Protein AF-A0AAN8SKT3-F1 (afdb_monomer_lite)

Structure (mmCIF, N/CA/C/O backbone):
data_AF-A0AAN8SKT3-F1
#
_entry.id   AF-A0AAN8SKT3-F1
#
loop_
_atom_site.group_PDB
_atom_site.id
_atom_site.type_symbol
_atom_site.label_atom_id
_atom_site.label_alt_id
_atom_site.label_comp_id
_atom_site.label_asym_id
_atom_site.label_entity_id
_atom_site.label_seq_id
_atom_site.pdbx_PDB_ins_code
_atom_site.Cartn_x
_atom_site.Cartn_y
_atom_site.Cartn_z
_atom_site.occupancy
_atom_site.B_iso_or_equiv
_atom_site.auth_seq_id
_atom_site.auth_comp_id
_atom_site.auth_asym_id
_atom_site.auth_atom_id
_atom_site.pdbx_PDB_model_num
ATOM 1 N N . MET A 1 1 ? 15.664 16.054 -5.398 1.00 60.16 1 MET A N 1
ATOM 2 C CA . MET A 1 1 ? 14.507 16.964 -5.233 1.00 60.16 1 MET A CA 1
ATOM 3 C C . MET A 1 1 ? 13.244 16.222 -4.794 1.00 60.16 1 MET A C 1
ATOM 5 O O . MET A 1 1 ? 12.889 16.377 -3.639 1.00 60.16 1 MET A O 1
ATOM 9 N N . HIS A 1 2 ? 12.609 15.382 -5.630 1.00 78.38 2 HIS A N 1
ATOM 10 C CA . HIS A 1 2 ? 11.326 14.711 -5.317 1.00 78.38 2 HIS A CA 1
ATOM 11 C C . HIS A 1 2 ? 11.227 14.118 -3.895 1.00 78.38 2 HIS A C 1
ATOM 13 O O . HIS A 1 2 ? 10.302 14.447 -3.164 1.00 78.38 2 HIS A O 1
ATOM 19 N N . THR A 1 3 ? 12.214 13.331 -3.452 1.00 71.88 3 THR A N 1
ATOM 20 C CA . THR A 1 3 ? 12.240 12.742 -2.097 1.00 71.88 3 THR A CA 1
ATOM 21 C C . THR A 1 3 ? 12.175 13.783 -0.975 1.00 71.88 3 THR A C 1
ATOM 23 O O . THR A 1 3 ? 11.520 13.543 0.029 1.00 71.88 3 THR A O 1
ATOM 26 N N . ALA A 1 4 ? 12.797 14.954 -1.154 1.00 63.75 4 ALA A N 1
ATOM 27 C CA . ALA A 1 4 ? 12.745 16.053 -0.189 1.00 63.75 4 ALA A CA 1
ATOM 28 C C . ALA A 1 4 ? 11.390 16.781 -0.208 1.00 63.75 4 ALA A C 1
ATOM 30 O O . ALA A 1 4 ? 10.960 17.273 0.827 1.00 63.75 4 ALA A O 1
ATOM 31 N N . LEU A 1 5 ? 10.684 16.800 -1.346 1.00 71.44 5 LEU A N 1
ATOM 32 C CA . LEU A 1 5 ? 9.304 17.296 -1.419 1.00 71.44 5 LEU A CA 1
ATOM 33 C C . LEU A 1 5 ? 8.314 16.320 -0.769 1.00 71.44 5 LEU A C 1
ATOM 35 O O . LEU A 1 5 ? 7.387 16.767 -0.113 1.00 71.44 5 LEU A O 1
ATOM 39 N N . VAL A 1 6 ? 8.523 15.004 -0.890 1.00 77.50 6 VAL A N 1
ATOM 40 C CA . VAL A 1 6 ? 7.691 13.992 -0.209 1.00 77.50 6 VAL A CA 1
ATOM 41 C C . VAL A 1 6 ? 7.968 13.966 1.296 1.00 77.50 6 VAL A C 1
ATOM 43 O O . VAL A 1 6 ? 7.028 13.986 2.083 1.00 77.50 6 VAL A O 1
ATOM 46 N N . ALA A 1 7 ? 9.238 13.983 1.712 1.00 71.25 7 ALA A N 1
ATOM 47 C CA . ALA A 1 7 ? 9.612 14.088 3.123 1.00 71.25 7 ALA A CA 1
ATOM 48 C C . ALA A 1 7 ? 9.192 15.438 3.728 1.00 71.25 7 ALA A C 1
ATOM 50 O O . ALA A 1 7 ? 8.774 15.486 4.879 1.00 71.25 7 ALA A O 1
ATOM 51 N N . GLY A 1 8 ? 9.255 16.519 2.943 1.00 66.38 8 GLY A N 1
ATOM 52 C CA . GLY A 1 8 ? 8.761 17.836 3.328 1.00 66.38 8 GLY A CA 1
ATOM 53 C C . GLY A 1 8 ? 7.245 17.907 3.404 1.00 66.38 8 GLY A C 1
ATOM 54 O O . GLY A 1 8 ? 6.733 18.458 4.362 1.00 66.38 8 GLY A O 1
ATOM 55 N N . TRP A 1 9 ? 6.512 17.271 2.487 1.00 75.19 9 TRP A N 1
ATOM 56 C CA . TRP A 1 9 ? 5.063 17.120 2.616 1.00 75.19 9 TRP A CA 1
ATOM 57 C C . TRP A 1 9 ? 4.701 16.296 3.854 1.00 75.19 9 TRP A C 1
ATOM 59 O O . TRP A 1 9 ? 3.846 16.720 4.616 1.00 75.19 9 TRP A O 1
ATOM 69 N N . ALA A 1 10 ? 5.374 15.170 4.111 1.00 75.62 10 ALA A N 1
ATOM 70 C CA . ALA A 1 10 ? 5.114 14.350 5.294 1.00 75.62 10 ALA A CA 1
ATOM 71 C C . ALA A 1 10 ? 5.436 15.106 6.596 1.00 75.62 10 ALA A C 1
ATOM 73 O O . ALA A 1 10 ? 4.637 15.093 7.528 1.00 75.62 10 ALA A O 1
ATOM 74 N N . GLY A 1 11 ? 6.567 15.819 6.635 1.00 70.00 11 GLY A N 1
ATOM 75 C CA . GLY A 1 11 ? 6.954 16.681 7.749 1.00 70.00 11 GLY A CA 1
ATOM 76 C C . GLY A 1 11 ? 5.981 17.840 7.952 1.00 70.00 11 GLY A C 1
ATOM 77 O O . GLY A 1 11 ? 5.527 18.049 9.067 1.00 70.00 11 GLY A O 1
ATOM 78 N N . SER A 1 12 ? 5.600 18.554 6.891 1.00 68.06 12 SER A N 1
ATOM 79 C CA . SER A 1 12 ? 4.627 19.651 6.943 1.00 68.06 12 SER A CA 1
ATOM 80 C C . SER A 1 12 ? 3.198 19.185 7.210 1.00 68.06 12 SER A C 1
ATOM 82 O O . SER A 1 12 ? 2.448 19.951 7.793 1.00 68.06 12 SER A O 1
ATOM 84 N N . MET A 1 13 ? 2.807 17.967 6.826 1.00 70.75 13 MET A N 1
ATOM 85 C CA . MET A 1 13 ? 1.486 17.404 7.124 1.00 70.75 13 MET A CA 1
ATOM 86 C C . MET A 1 13 ? 1.414 16.949 8.582 1.00 70.75 13 MET A C 1
ATOM 88 O O . MET A 1 13 ? 0.483 17.332 9.278 1.00 70.75 13 MET A O 1
ATOM 92 N N . ALA A 1 14 ? 2.430 16.236 9.082 1.00 65.50 14 ALA A N 1
ATOM 93 C CA . ALA A 1 14 ? 2.534 15.912 10.504 1.00 65.50 14 ALA A CA 1
ATOM 94 C C . ALA A 1 14 ? 2.632 17.188 11.358 1.00 65.50 14 ALA A C 1
ATOM 96 O O . ALA A 1 14 ? 1.951 17.313 12.370 1.00 65.50 14 ALA A O 1
ATOM 97 N N . LEU A 1 15 ? 3.418 18.179 10.918 1.00 59.44 15 LEU A N 1
ATOM 98 C CA . LEU A 1 15 ? 3.449 19.495 11.550 1.00 59.44 15 LEU A CA 1
ATOM 99 C C . LEU A 1 15 ? 2.131 20.250 11.394 1.00 59.44 15 LEU A C 1
ATOM 101 O O . LEU A 1 15 ? 1.838 21.013 12.288 1.00 59.44 15 LEU A O 1
ATOM 105 N N . TYR A 1 16 ? 1.324 20.061 10.347 1.00 59.75 16 TYR A N 1
ATOM 106 C CA . TYR A 1 16 ? 0.008 20.704 10.202 1.00 59.75 16 TYR A CA 1
ATOM 107 C C . TYR A 1 16 ? -1.050 20.059 11.107 1.00 59.75 16 TYR A C 1
ATOM 109 O O . TYR A 1 16 ? -1.790 20.769 11.781 1.00 59.75 16 TYR A O 1
ATOM 117 N N . GLU A 1 17 ? -1.065 18.728 11.197 1.00 59.84 17 GLU A N 1
ATOM 118 C CA . GLU A 1 17 ? -1.872 17.974 12.166 1.00 59.84 17 GLU A CA 1
ATOM 119 C C . GLU A 1 17 ? -1.512 18.355 13.615 1.00 59.84 17 GLU A C 1
ATOM 121 O O . GLU A 1 17 ? -2.390 18.398 14.474 1.00 59.84 17 GLU A O 1
ATOM 126 N N . LEU A 1 18 ? -0.248 18.719 13.869 1.00 52.81 18 LEU A N 1
ATOM 127 C CA . LEU A 1 18 ? 0.210 19.309 15.132 1.00 52.81 18 LEU A CA 1
ATOM 128 C C . LEU A 1 18 ? -0.021 20.835 15.231 1.00 52.81 18 LEU A C 1
ATOM 130 O O . LEU A 1 18 ? -0.228 21.321 16.335 1.00 52.81 18 LEU A O 1
ATOM 134 N N . ALA A 1 19 ? -0.014 21.595 14.129 1.00 44.44 19 ALA A N 1
ATOM 135 C CA . ALA A 1 19 ? -0.057 23.070 14.099 1.00 44.44 19 ALA A CA 1
ATOM 136 C C . ALA A 1 19 ? -1.472 23.669 14.088 1.00 44.44 19 ALA A C 1
ATOM 138 O O . ALA A 1 19 ? -1.636 24.888 14.111 1.00 44.44 19 ALA A O 1
ATOM 139 N N . VAL A 1 20 ? -2.507 22.826 14.136 1.00 50.38 20 VAL A N 1
ATOM 140 C CA . VAL A 1 20 ? -3.817 23.233 14.682 1.00 50.38 20 VAL A CA 1
ATOM 141 C C . VAL A 1 20 ? -3.720 23.471 16.213 1.00 50.38 20 VAL A C 1
ATOM 143 O O . VAL A 1 20 ? -4.657 23.975 16.829 1.00 50.38 20 VAL A O 1
ATOM 146 N N . PHE A 1 21 ? -2.551 23.210 16.818 1.00 48.38 21 PHE A N 1
ATOM 147 C CA . PHE A 1 21 ? -2.060 23.779 18.077 1.00 48.38 21 PHE A CA 1
ATOM 148 C C . PHE A 1 21 ? -0.848 24.715 17.803 1.00 48.38 21 PHE A C 1
ATOM 150 O O . PHE A 1 21 ? 0.084 24.346 17.101 1.00 48.38 21 PHE A O 1
ATOM 157 N N . ASP A 1 22 ? -0.886 25.939 18.336 1.00 40.81 22 ASP A N 1
ATOM 158 C CA . ASP A 1 22 ? -0.145 27.149 17.894 1.00 40.81 22 ASP A CA 1
ATOM 159 C C . ASP A 1 22 ? 1.417 27.089 17.867 1.00 40.81 22 ASP A C 1
ATOM 161 O O . ASP A 1 22 ? 2.037 26.907 18.920 1.00 40.81 22 ASP A O 1
ATOM 165 N N . PRO A 1 23 ? 2.072 27.305 16.695 1.00 51.88 23 PRO A N 1
ATOM 166 C CA . PRO A 1 23 ? 3.534 27.460 16.562 1.00 51.88 23 PRO A CA 1
ATOM 167 C C . PRO A 1 23 ? 4.000 28.669 15.694 1.00 51.88 23 PRO A C 1
ATOM 169 O O . PRO A 1 23 ? 3.524 28.877 14.578 1.00 51.88 23 PRO A O 1
ATOM 172 N N . SER A 1 24 ? 5.008 29.439 16.141 1.00 44.31 24 SER A N 1
ATOM 173 C CA . SER A 1 24 ? 5.173 30.846 15.705 1.00 44.31 24 SER A CA 1
ATOM 174 C C . SER A 1 24 ? 6.322 31.264 14.751 1.00 44.31 24 SER A C 1
ATOM 176 O O . SER A 1 24 ? 6.332 32.436 14.375 1.00 44.31 24 SER A O 1
ATOM 178 N N . ASP A 1 25 ? 7.258 30.404 14.302 1.00 51.53 25 ASP A N 1
ATOM 179 C CA . ASP A 1 25 ? 8.234 30.774 13.235 1.00 51.53 25 ASP A CA 1
ATOM 180 C C . ASP A 1 25 ? 8.845 29.567 12.466 1.00 51.53 25 ASP A C 1
ATOM 182 O O . ASP A 1 25 ? 9.505 28.725 13.080 1.00 51.53 25 ASP A O 1
ATOM 186 N N . PRO A 1 26 ? 8.683 29.483 11.124 1.00 55.00 26 PRO A N 1
ATOM 187 C CA . PRO A 1 26 ? 9.360 28.514 10.253 1.00 55.00 26 PRO A CA 1
ATOM 188 C C . PRO A 1 26 ? 10.361 29.123 9.233 1.00 55.00 26 PRO A C 1
ATOM 190 O O . PRO A 1 26 ? 10.757 28.437 8.289 1.00 55.00 26 PRO A O 1
ATOM 193 N N . VAL A 1 27 ? 10.742 30.404 9.332 1.00 54.53 27 VAL A N 1
ATOM 194 C CA . VAL A 1 27 ? 11.362 31.163 8.218 1.00 54.53 27 VAL A CA 1
ATOM 195 C C . VAL A 1 27 ? 12.809 30.758 7.873 1.00 54.53 27 VAL A C 1
ATOM 197 O O . VAL A 1 27 ? 13.219 30.911 6.719 1.00 54.53 27 VAL A O 1
ATOM 200 N N . LEU A 1 28 ? 13.606 30.269 8.832 1.00 46.47 28 LEU A N 1
ATOM 201 C CA . LEU A 1 28 ? 15.078 30.321 8.726 1.00 46.47 28 LEU A CA 1
ATOM 202 C C . LEU A 1 28 ? 15.828 29.042 8.286 1.00 46.47 28 LEU A C 1
ATOM 204 O O . LEU A 1 28 ? 17.005 29.170 7.945 1.00 46.47 28 LEU A O 1
ATOM 208 N N . ASP A 1 29 ? 15.207 27.856 8.206 1.00 45.78 29 ASP A N 1
ATOM 209 C CA . ASP A 1 29 ? 15.860 26.661 7.614 1.00 45.78 29 ASP A CA 1
ATOM 210 C C . ASP A 1 29 ? 14.907 25.746 6.805 1.00 45.78 29 ASP A C 1
ATOM 212 O O . ASP A 1 29 ? 14.402 24.739 7.307 1.00 45.78 29 ASP A O 1
ATOM 216 N N . PRO A 1 30 ? 14.621 26.085 5.532 1.00 54.25 30 PRO A N 1
ATOM 217 C CA . PRO A 1 30 ? 13.730 25.300 4.685 1.00 54.25 30 PRO A CA 1
ATOM 218 C C . PRO A 1 30 ? 14.445 24.196 3.876 1.00 54.25 30 PRO A C 1
ATOM 220 O O . PRO A 1 30 ? 15.488 24.378 3.242 1.00 54.25 30 PRO A O 1
ATOM 223 N N . MET A 1 31 ? 13.776 23.045 3.801 1.00 42.09 31 MET A N 1
ATOM 224 C CA . MET A 1 31 ? 14.301 21.723 3.409 1.00 42.09 31 MET A CA 1
ATOM 225 C C . MET A 1 31 ? 14.872 21.602 1.978 1.00 42.09 31 MET A C 1
ATOM 227 O O . MET A 1 31 ? 15.519 20.608 1.643 1.00 42.09 31 MET A O 1
ATOM 231 N N . TRP A 1 32 ? 14.643 22.582 1.099 1.00 48.88 32 TRP A N 1
ATOM 232 C CA . TRP A 1 32 ? 14.987 22.498 -0.328 1.00 48.88 32 TRP A CA 1
ATOM 233 C C . TRP A 1 32 ? 16.483 22.672 -0.642 1.00 48.88 32 TRP A C 1
ATOM 235 O O . TRP A 1 32 ? 16.925 22.247 -1.714 1.00 48.88 32 TRP A O 1
ATOM 245 N N . ARG A 1 33 ? 17.293 23.232 0.272 1.00 41.28 33 ARG A N 1
ATOM 246 C CA . ARG A 1 33 ? 18.738 23.458 0.035 1.00 41.28 33 ARG A CA 1
ATOM 247 C C . ARG A 1 33 ? 19.541 22.176 -0.211 1.00 41.28 33 ARG A C 1
ATOM 249 O O . ARG A 1 33 ? 20.502 22.201 -0.977 1.00 41.28 33 ARG A O 1
ATOM 256 N N . GLN A 1 34 ? 19.148 21.052 0.389 1.00 46.03 34 GLN A N 1
ATOM 257 C CA . GLN A 1 34 ? 19.947 19.816 0.385 1.00 46.03 34 GLN A CA 1
ATOM 258 C C . GLN A 1 34 ? 19.989 19.097 -0.981 1.00 46.03 34 GLN A C 1
ATOM 260 O O . GLN A 1 34 ? 20.826 18.226 -1.199 1.00 46.03 34 GLN A O 1
ATOM 265 N N . ALA A 1 35 ? 19.117 19.458 -1.929 1.00 47.47 35 ALA A N 1
ATOM 266 C CA . ALA A 1 35 ? 18.995 18.772 -3.219 1.00 47.47 35 ALA A CA 1
ATOM 267 C C . ALA A 1 35 ? 19.841 19.370 -4.365 1.00 47.47 35 ALA A C 1
ATOM 269 O O . ALA A 1 35 ? 19.832 18.811 -5.462 1.00 47.47 35 ALA A O 1
ATOM 270 N N . ILE A 1 36 ? 20.529 20.497 -4.146 1.00 55.16 36 ILE A N 1
ATOM 271 C CA . ILE A 1 36 ? 21.181 21.280 -5.217 1.00 55.16 36 ILE A CA 1
ATOM 272 C C . ILE A 1 36 ? 22.532 20.679 -5.650 1.00 55.16 36 ILE A C 1
ATOM 274 O O . ILE A 1 36 ? 22.901 20.789 -6.817 1.00 55.16 36 ILE A O 1
ATOM 278 N N . TRP A 1 37 ? 23.253 19.995 -4.754 1.00 62.09 37 TRP A N 1
ATOM 279 C CA . TRP A 1 37 ? 24.617 19.504 -5.015 1.00 62.09 37 TRP A CA 1
ATOM 280 C C . TRP A 1 37 ? 24.713 18.596 -6.256 1.00 62.09 37 TRP A C 1
ATOM 282 O O . TRP A 1 37 ? 25.488 18.883 -7.163 1.00 62.09 37 TRP A O 1
ATOM 292 N N . HIS A 1 38 ? 23.852 17.577 -6.359 1.00 64.88 38 HIS A N 1
ATOM 293 C CA . HIS A 1 38 ? 23.799 16.668 -7.518 1.00 64.88 38 HIS A CA 1
ATOM 294 C C . HIS A 1 38 ? 23.329 17.325 -8.829 1.00 64.88 38 HIS A C 1
ATOM 296 O O . HIS A 1 38 ? 23.483 16.728 -9.890 1.00 64.88 38 HIS A O 1
ATOM 302 N N . TRP A 1 39 ? 22.725 18.518 -8.779 1.00 66.44 39 TRP A N 1
ATOM 303 C CA . TRP A 1 39 ? 22.361 19.276 -9.982 1.00 66.44 39 TRP A CA 1
ATOM 304 C C . TRP A 1 39 ? 23.542 20.105 -10.500 1.00 66.44 39 TRP A C 1
ATOM 306 O O . TRP A 1 39 ? 23.734 20.226 -11.706 1.00 66.44 39 TRP A O 1
ATOM 316 N N . VAL A 1 40 ? 24.349 20.660 -9.590 1.00 61.28 40 VAL A N 1
ATOM 317 C CA . VAL A 1 40 ? 25.576 21.397 -9.934 1.00 61.28 40 VAL A CA 1
ATOM 318 C C . VAL A 1 40 ? 26.660 20.437 -10.431 1.00 61.28 40 VAL A C 1
ATOM 320 O O . VAL A 1 40 ? 27.259 20.676 -11.475 1.00 61.28 40 VAL A O 1
ATOM 323 N N . TYR A 1 41 ? 26.872 19.328 -9.720 1.00 70.38 41 TYR A N 1
ATOM 324 C CA . TYR A 1 41 ? 27.877 18.311 -10.037 1.00 70.38 41 TYR A CA 1
ATOM 325 C C . TYR A 1 41 ? 27.224 17.097 -10.712 1.00 70.38 41 TYR A C 1
ATOM 327 O O . TYR A 1 41 ? 27.154 16.009 -10.139 1.00 70.38 41 TYR A O 1
ATOM 335 N N . TRP A 1 42 ? 26.684 17.315 -11.915 1.00 76.75 42 TRP A N 1
ATOM 336 C CA . TRP A 1 42 ? 26.015 16.276 -12.709 1.00 76.75 42 TRP A CA 1
ATOM 337 C C . TRP A 1 42 ? 26.985 15.467 -13.586 1.00 76.75 42 TRP A C 1
ATOM 339 O O . TRP A 1 42 ? 26.754 14.279 -13.805 1.00 76.75 42 TRP A O 1
ATOM 349 N N . ASP A 1 43 ? 28.061 16.094 -14.069 1.00 84.94 43 ASP A N 1
ATOM 350 C CA . ASP A 1 43 ? 29.085 15.466 -14.910 1.00 84.94 43 ASP A CA 1
ATOM 351 C C . ASP A 1 43 ? 30.174 14.848 -14.018 1.00 84.94 43 ASP A C 1
ATOM 353 O O . ASP A 1 43 ? 31.139 15.501 -13.621 1.00 84.94 43 ASP A O 1
ATOM 357 N N . LEU A 1 44 ? 29.942 13.600 -13.605 1.00 73.06 44 LEU A N 1
ATOM 358 C CA . LEU A 1 44 ? 30.837 12.818 -12.752 1.00 73.06 44 LEU A CA 1
ATOM 359 C C . LEU A 1 44 ? 31.261 11.548 -13.493 1.00 73.06 44 LEU A C 1
ATOM 361 O O . LEU A 1 44 ? 30.411 10.837 -14.030 1.00 73.06 44 LEU A O 1
ATOM 365 N N . GLU A 1 45 ? 32.553 11.213 -13.439 1.00 82.00 45 GLU A N 1
ATOM 366 C CA . GLU A 1 45 ? 33.148 10.066 -14.150 1.00 82.00 45 GLU A CA 1
ATOM 367 C C . GLU A 1 45 ? 32.400 8.744 -13.905 1.00 82.00 45 GLU A C 1
ATOM 369 O O . GLU A 1 45 ? 32.229 7.952 -14.825 1.00 82.00 45 GLU A O 1
ATOM 374 N N . ILE A 1 46 ? 31.858 8.544 -12.696 1.00 80.69 46 ILE A N 1
ATOM 375 C CA . ILE A 1 46 ? 31.061 7.366 -12.304 1.00 80.69 46 ILE A CA 1
ATOM 376 C C . ILE A 1 46 ? 29.804 7.128 -13.165 1.00 80.69 46 ILE A C 1
ATOM 378 O O . ILE A 1 46 ? 29.277 6.015 -13.187 1.00 80.69 46 ILE A O 1
ATOM 382 N N . PHE A 1 47 ? 29.305 8.147 -13.870 1.00 84.00 47 PHE A N 1
ATOM 383 C CA . PHE A 1 47 ? 28.176 8.013 -14.792 1.00 84.00 47 PHE A CA 1
ATOM 384 C C . PHE A 1 47 ? 28.606 7.693 -16.229 1.00 84.00 47 PHE A C 1
ATOM 386 O O . PHE A 1 47 ? 27.756 7.311 -17.033 1.00 84.00 47 PHE A O 1
ATOM 393 N N . CYS A 1 48 ? 29.889 7.816 -16.571 1.00 86.31 48 CYS A N 1
ATOM 394 C CA . CYS A 1 48 ? 30.400 7.665 -17.931 1.00 86.31 48 CYS A CA 1
ATOM 395 C C . CYS A 1 48 ? 31.033 6.284 -18.160 1.00 86.31 48 CYS A C 1
ATOM 397 O O . CYS A 1 48 ? 31.868 5.817 -17.394 1.00 86.31 48 CYS A O 1
ATOM 399 N N . ASP A 1 49 ? 30.663 5.623 -19.258 1.00 86.88 49 ASP A N 1
ATOM 400 C CA . ASP A 1 49 ? 31.344 4.406 -19.707 1.00 86.88 49 ASP A CA 1
ATOM 401 C C . ASP A 1 49 ? 32.672 4.774 -20.378 1.00 86.88 49 ASP A C 1
ATOM 403 O O . ASP A 1 49 ? 32.673 5.271 -21.507 1.00 86.88 49 ASP A O 1
ATOM 407 N N . GLU A 1 50 ? 33.794 4.494 -19.706 1.00 84.81 50 GLU A N 1
ATOM 408 C CA . GLU A 1 50 ? 35.175 4.726 -20.173 1.00 84.81 50 GLU A CA 1
ATOM 409 C C . GLU A 1 50 ? 35.405 4.299 -21.634 1.00 84.81 50 GLU A C 1
ATOM 411 O O . GLU A 1 50 ? 36.145 4.939 -22.377 1.00 84.81 50 GLU A O 1
ATOM 416 N N . ARG A 1 51 ? 34.735 3.227 -22.075 1.00 93.88 51 ARG A N 1
ATOM 417 C CA . ARG A 1 51 ? 34.891 2.640 -23.417 1.00 93.88 51 ARG A CA 1
ATOM 418 C C . ARG A 1 51 ? 34.182 3.431 -24.518 1.00 93.88 51 ARG A C 1
ATOM 420 O O . ARG A 1 51 ? 34.391 3.145 -25.695 1.00 93.88 51 ARG A O 1
ATOM 427 N N . THR A 1 52 ? 33.286 4.354 -24.162 1.00 92.50 52 THR A N 1
ATOM 428 C CA . THR A 1 52 ? 32.457 5.109 -25.119 1.00 92.50 52 THR A CA 1
ATOM 429 C C . THR A 1 52 ? 32.379 6.613 -24.849 1.00 92.50 52 THR A C 1
ATOM 431 O O . THR A 1 52 ? 31.897 7.339 -25.721 1.00 92.50 52 THR A O 1
ATOM 434 N N . GLY A 1 53 ? 32.834 7.084 -23.681 1.00 90.50 53 GLY A N 1
ATOM 435 C CA . GLY A 1 53 ? 32.768 8.489 -23.269 1.00 90.50 53 GLY A CA 1
ATOM 436 C C . GLY A 1 53 ? 31.338 9.011 -23.091 1.00 90.50 53 GLY A C 1
ATOM 437 O O . GLY A 1 53 ? 31.091 10.196 -23.299 1.00 90.50 53 GLY A O 1
ATOM 438 N N . LYS A 1 54 ? 30.371 8.127 -22.801 1.00 91.12 54 LYS A N 1
ATOM 439 C CA . LYS A 1 54 ? 28.937 8.459 -22.754 1.00 91.12 54 LYS A CA 1
ATOM 440 C C . LYS A 1 54 ? 28.295 8.056 -21.426 1.00 91.12 54 LYS A C 1
ATOM 442 O O . LYS A 1 54 ? 28.675 7.019 -20.877 1.00 91.12 54 LYS A O 1
ATOM 447 N N . PRO A 1 55 ? 27.269 8.797 -20.962 1.00 86.94 55 PRO A N 1
ATOM 448 C CA . PRO A 1 55 ? 26.468 8.401 -19.813 1.00 86.94 55 PRO A CA 1
ATOM 449 C C . PRO A 1 55 ? 25.883 6.992 -19.971 1.00 86.94 55 PRO A C 1
ATOM 451 O O . PRO A 1 55 ? 25.259 6.678 -20.989 1.00 86.94 55 PRO A O 1
ATOM 454 N N . SER A 1 56 ? 26.062 6.144 -18.960 1.00 89.31 56 SER A N 1
ATOM 455 C CA . SER A 1 56 ? 25.548 4.775 -18.930 1.00 89.31 56 SER A CA 1
ATOM 456 C C . SER A 1 56 ? 25.139 4.365 -17.515 1.00 89.31 56 SER A C 1
ATOM 458 O O . SER A 1 56 ? 25.695 4.841 -16.530 1.00 89.31 56 SER A O 1
ATOM 460 N N . LEU A 1 57 ? 24.165 3.459 -17.404 1.00 87.19 57 LEU A N 1
ATOM 461 C CA . LEU A 1 57 ? 23.736 2.886 -16.129 1.00 87.19 57 LEU A CA 1
ATOM 462 C C . LEU A 1 57 ? 23.562 1.375 -16.286 1.00 87.19 57 LEU A C 1
ATOM 464 O O . LEU A 1 57 ? 22.805 0.911 -17.140 1.00 87.19 57 LEU A O 1
ATOM 468 N N . ASP A 1 58 ? 24.226 0.591 -15.435 1.00 92.75 58 ASP A N 1
ATOM 469 C CA . ASP A 1 58 ? 24.075 -0.867 -15.396 1.00 92.75 58 ASP A CA 1
ATOM 470 C C . ASP A 1 58 ? 22.800 -1.257 -14.625 1.00 92.75 58 ASP A C 1
ATOM 472 O O . ASP A 1 58 ? 22.854 -1.829 -13.534 1.00 92.75 58 ASP A O 1
ATOM 476 N N . LEU A 1 59 ? 21.640 -0.900 -15.190 1.00 93.25 59 LEU A N 1
ATOM 477 C CA . LEU A 1 59 ? 20.314 -1.024 -14.566 1.00 93.25 59 LEU A CA 1
ATOM 478 C C . LEU A 1 59 ? 20.050 -2.395 -13.901 1.00 93.25 59 LEU A C 1
ATOM 480 O O . LEU A 1 59 ? 19.540 -2.394 -12.780 1.00 93.25 59 LEU A O 1
ATOM 484 N N . PRO A 1 60 ? 20.434 -3.556 -14.481 1.00 94.81 60 PRO A N 1
ATOM 485 C CA . PRO A 1 60 ? 20.263 -4.853 -13.818 1.00 94.81 60 PRO A CA 1
ATOM 486 C C . PRO A 1 60 ? 21.064 -5.004 -12.516 1.00 94.81 60 PRO A C 1
ATOM 488 O O . PRO A 1 60 ? 20.573 -5.606 -11.564 1.00 94.81 60 PRO A O 1
ATOM 491 N N . LYS A 1 61 ? 22.278 -4.438 -12.449 1.00 88.75 61 LYS A N 1
ATOM 492 C CA . LYS A 1 61 ? 23.111 -4.458 -11.236 1.00 88.75 61 LYS A CA 1
ATOM 493 C C . LYS A 1 61 ? 22.593 -3.456 -10.204 1.00 88.75 61 LYS A C 1
ATOM 495 O O . LYS A 1 61 ? 22.513 -3.793 -9.030 1.00 88.75 61 LYS A O 1
ATOM 500 N N . ILE A 1 62 ? 22.181 -2.263 -10.643 1.00 92.75 62 ILE A N 1
ATOM 501 C CA . ILE A 1 62 ? 21.551 -1.243 -9.782 1.00 92.75 62 ILE A CA 1
ATOM 502 C C . ILE A 1 62 ? 20.281 -1.808 -9.124 1.00 92.75 62 ILE A C 1
ATOM 504 O O . ILE A 1 62 ? 20.077 -1.628 -7.925 1.00 92.75 62 ILE A O 1
ATOM 508 N N . PHE A 1 63 ? 19.471 -2.565 -9.873 1.00 96.12 63 PHE A N 1
ATOM 509 C CA . PHE A 1 63 ? 18.336 -3.309 -9.324 1.00 96.12 63 PHE A CA 1
ATOM 510 C C . PHE A 1 63 ? 18.765 -4.319 -8.247 1.00 96.12 63 PHE A C 1
ATOM 512 O O . PHE A 1 63 ? 18.162 -4.338 -7.179 1.00 96.12 63 PHE A O 1
ATOM 519 N N . GLY A 1 64 ? 19.833 -5.095 -8.474 1.00 92.00 64 GLY A N 1
ATOM 520 C CA . GLY A 1 64 ? 20.392 -6.008 -7.467 1.00 92.00 64 GLY A CA 1
ATOM 521 C C . GLY A 1 64 ? 20.838 -5.308 -6.175 1.00 92.00 64 GLY A C 1
ATOM 522 O O . GLY A 1 64 ? 20.513 -5.785 -5.088 1.00 92.00 64 GLY A O 1
ATOM 523 N N . ILE A 1 65 ? 21.502 -4.146 -6.279 1.00 93.25 65 ILE A N 1
ATOM 524 C CA . ILE A 1 65 ? 21.895 -3.319 -5.120 1.00 93.25 65 ILE A CA 1
ATOM 525 C C . ILE A 1 65 ? 20.652 -2.881 -4.334 1.00 93.25 65 ILE A C 1
ATOM 527 O O . ILE A 1 65 ? 20.571 -3.106 -3.127 1.00 93.25 65 ILE A O 1
ATOM 531 N N . HIS A 1 66 ? 19.672 -2.272 -5.007 1.00 94.88 66 HIS A N 1
ATOM 532 C CA . HIS A 1 66 ? 18.472 -1.767 -4.339 1.00 94.88 66 HIS A CA 1
ATOM 533 C C . HIS A 1 66 ? 17.623 -2.895 -3.739 1.00 94.88 66 HIS A C 1
ATOM 535 O O . HIS A 1 66 ? 17.191 -2.773 -2.598 1.00 94.88 66 HIS A O 1
ATOM 541 N N . LEU A 1 67 ? 17.444 -4.015 -4.449 1.00 97.50 67 LEU A N 1
ATOM 542 C CA . LEU A 1 67 ? 16.693 -5.173 -3.958 1.00 97.50 67 LEU A CA 1
ATOM 543 C C . LEU A 1 67 ? 17.344 -5.801 -2.717 1.00 97.50 67 LEU A C 1
ATOM 545 O O . LEU A 1 67 ? 16.639 -6.123 -1.763 1.00 97.50 67 LEU A O 1
ATOM 549 N N . PHE A 1 68 ? 18.677 -5.913 -2.692 1.00 96.31 68 PHE A N 1
ATOM 550 C CA . PHE A 1 68 ? 19.413 -6.368 -1.511 1.00 96.31 68 PHE A CA 1
ATOM 551 C C . PHE A 1 68 ? 19.170 -5.444 -0.307 1.00 96.31 68 PHE A C 1
ATOM 553 O O . PHE A 1 68 ? 18.796 -5.918 0.766 1.00 96.31 68 PHE A O 1
ATOM 560 N N . LEU A 1 69 ? 19.311 -4.125 -0.490 1.00 96.44 69 LEU A N 1
ATOM 561 C CA . LEU A 1 69 ? 19.091 -3.136 0.573 1.00 96.44 69 LEU A CA 1
ATOM 562 C C . LEU A 1 69 ? 17.634 -3.125 1.067 1.00 96.44 69 LEU A C 1
ATOM 564 O O . LEU A 1 69 ? 17.400 -3.095 2.275 1.00 96.44 69 LEU A O 1
ATOM 568 N N . SER A 1 70 ? 16.655 -3.221 0.163 1.00 97.56 70 SER A N 1
ATOM 569 C CA . SER A 1 70 ? 15.239 -3.377 0.518 1.00 97.56 70 SER A CA 1
ATOM 570 C C . SER A 1 70 ? 14.970 -4.682 1.271 1.00 97.56 70 SER A C 1
ATOM 572 O O . SER A 1 70 ? 14.185 -4.676 2.215 1.00 97.56 70 SER A O 1
ATOM 574 N N . GLY A 1 71 ? 15.641 -5.781 0.911 1.00 98.06 71 GLY A N 1
ATOM 575 C CA . GLY A 1 71 ? 15.571 -7.052 1.634 1.00 98.06 71 GLY A CA 1
ATOM 576 C C . GLY A 1 71 ? 16.087 -6.938 3.071 1.00 98.06 71 GLY A C 1
ATOM 577 O O . GLY A 1 71 ? 15.390 -7.338 4.002 1.00 98.06 71 GLY A O 1
ATOM 578 N N . VAL A 1 72 ? 17.259 -6.320 3.267 1.00 98.12 72 VAL A N 1
ATOM 579 C CA . VAL A 1 72 ? 17.833 -6.056 4.602 1.00 98.12 72 VAL A CA 1
ATOM 580 C C . VAL A 1 72 ? 16.909 -5.167 5.441 1.00 98.12 72 VAL A C 1
ATOM 582 O O . VAL A 1 72 ? 16.642 -5.489 6.598 1.00 98.12 72 VAL A O 1
ATOM 585 N N . ALA A 1 73 ? 16.376 -4.085 4.865 1.00 98.19 73 ALA A N 1
ATOM 586 C CA . ALA A 1 73 ? 15.461 -3.181 5.564 1.00 98.19 73 ALA A CA 1
ATOM 587 C C . ALA A 1 73 ? 14.131 -3.863 5.943 1.00 98.19 73 ALA A C 1
ATOM 589 O O . ALA A 1 73 ? 13.669 -3.724 7.075 1.00 98.19 73 ALA A O 1
ATOM 590 N N . CYS A 1 74 ? 13.546 -4.641 5.027 1.00 98.56 74 CYS A N 1
ATOM 591 C CA . CYS A 1 74 ? 12.312 -5.398 5.252 1.00 98.56 74 CYS A CA 1
ATOM 592 C C . CYS A 1 74 ? 12.495 -6.466 6.343 1.00 98.56 74 CYS A C 1
ATOM 594 O O . CYS A 1 74 ? 11.714 -6.514 7.296 1.00 98.56 74 CYS A O 1
ATOM 596 N N . PHE A 1 75 ? 13.583 -7.244 6.267 1.00 98.69 75 PHE A N 1
ATOM 597 C CA . PHE A 1 75 ? 13.941 -8.225 7.293 1.00 98.69 75 PHE A CA 1
ATOM 598 C C . PHE A 1 75 ? 14.124 -7.553 8.656 1.00 98.69 75 PHE A C 1
ATOM 600 O O . PHE A 1 75 ? 13.553 -8.014 9.638 1.00 98.69 75 PHE A O 1
ATOM 607 N N . GLY A 1 76 ? 14.879 -6.451 8.724 1.00 98.38 76 GLY A N 1
ATOM 608 C CA . GLY A 1 76 ? 15.134 -5.733 9.973 1.00 98.38 76 GLY A CA 1
ATOM 609 C C . GLY A 1 76 ? 13.864 -5.160 10.607 1.00 98.38 76 GLY A C 1
ATOM 610 O O . GLY A 1 76 ? 13.663 -5.295 11.814 1.00 98.38 76 GLY A O 1
ATOM 611 N N . PHE A 1 77 ? 12.967 -4.583 9.804 1.00 98.62 77 PHE A N 1
ATOM 612 C CA . PHE A 1 77 ? 11.669 -4.109 10.285 1.00 98.62 77 PHE A CA 1
ATOM 613 C C . PHE A 1 77 ? 10.832 -5.256 10.874 1.00 98.62 77 PHE A C 1
ATOM 615 O O . PHE A 1 77 ? 10.365 -5.154 12.009 1.00 98.62 77 PHE A O 1
ATOM 622 N N . GLY A 1 78 ? 10.712 -6.380 10.160 1.00 98.19 78 GLY A N 1
ATOM 623 C CA . GLY A 1 78 ? 10.005 -7.563 10.656 1.00 98.19 78 GLY A CA 1
ATOM 624 C C . GLY A 1 78 ? 10.632 -8.153 11.920 1.00 98.19 78 GLY A C 1
ATOM 625 O O . GLY A 1 78 ? 9.954 -8.305 12.931 1.00 98.19 78 GLY A O 1
ATOM 626 N N . ALA A 1 79 ? 11.931 -8.459 11.874 1.00 98.38 79 ALA A N 1
ATOM 627 C CA . ALA A 1 79 ? 12.653 -9.201 12.906 1.00 98.38 79 ALA A CA 1
ATOM 628 C C . ALA A 1 79 ? 12.904 -8.415 14.201 1.00 98.38 79 ALA A C 1
ATOM 630 O O . ALA A 1 79 ? 13.035 -9.042 15.255 1.00 98.38 79 ALA A O 1
ATOM 631 N N . PHE A 1 80 ? 12.969 -7.078 14.143 1.00 98.38 80 PHE A N 1
ATOM 632 C CA . PHE A 1 80 ? 13.314 -6.232 15.293 1.00 98.38 80 PHE A CA 1
ATOM 633 C C . PHE A 1 80 ? 12.212 -5.254 15.705 1.00 98.38 80 PHE A C 1
ATOM 635 O O . PHE A 1 80 ? 11.923 -5.140 16.898 1.00 98.38 80 PHE A O 1
ATOM 642 N N . HIS A 1 81 ? 11.602 -4.545 14.748 1.00 98.50 81 HIS A N 1
ATOM 643 C CA . HIS A 1 81 ? 10.627 -3.496 15.055 1.00 98.50 81 HIS A CA 1
ATOM 644 C C . HIS A 1 81 ? 9.250 -4.084 15.380 1.00 98.50 81 HIS A C 1
ATOM 646 O O . HIS A 1 81 ? 8.702 -3.791 16.439 1.00 98.50 81 HIS A O 1
ATOM 652 N N . VAL A 1 82 ? 8.714 -4.947 14.506 1.00 98.44 82 VAL A N 1
ATOM 653 C CA . VAL A 1 82 ? 7.366 -5.536 14.654 1.00 98.44 82 VAL A CA 1
ATOM 654 C C . VAL A 1 82 ? 7.310 -6.577 15.780 1.00 98.44 82 VAL A C 1
ATOM 656 O O . VAL A 1 82 ? 6.351 -6.607 16.552 1.00 98.44 82 VAL A O 1
ATOM 659 N N . THR A 1 83 ? 8.358 -7.389 15.933 1.00 98.44 83 THR A N 1
ATOM 660 C CA . THR A 1 83 ? 8.494 -8.357 17.041 1.00 98.44 83 THR A CA 1
ATOM 661 C C . THR A 1 83 ? 8.663 -7.712 18.412 1.00 98.44 83 THR A C 1
ATOM 663 O O . THR A 1 83 ? 8.555 -8.412 19.412 1.00 98.44 83 THR A O 1
ATOM 666 N N . GLY A 1 84 ? 8.987 -6.417 18.484 1.00 98.00 84 GLY A N 1
ATOM 667 C CA . GLY A 1 84 ? 9.397 -5.756 19.724 1.00 98.00 84 GLY A CA 1
ATOM 668 C C . GLY A 1 84 ? 10.759 -6.211 20.272 1.00 98.00 84 GLY A C 1
ATOM 669 O O . GLY A 1 84 ? 11.132 -5.804 21.368 1.00 98.00 84 GLY A O 1
ATOM 670 N N . LEU A 1 85 ? 11.520 -7.036 19.536 1.00 97.38 85 LEU A N 1
ATOM 671 C CA . LEU A 1 85 ? 12.840 -7.525 19.964 1.00 97.38 85 LEU A CA 1
ATOM 672 C C . LEU A 1 85 ? 13.866 -6.385 20.079 1.00 97.38 85 LEU A C 1
ATOM 674 O O . LEU A 1 85 ? 14.727 -6.408 20.956 1.00 97.38 85 LEU A O 1
ATOM 678 N N . TYR A 1 86 ? 13.771 -5.389 19.196 1.00 96.75 86 TYR A N 1
ATOM 679 C CA . TYR A 1 86 ? 14.524 -4.137 19.281 1.00 96.75 86 TYR A CA 1
ATOM 680 C C . TYR A 1 86 ? 13.711 -3.002 18.633 1.00 96.75 86 TYR A C 1
ATOM 682 O O . TYR A 1 86 ? 14.082 -2.419 17.614 1.00 96.75 86 TYR A O 1
ATOM 690 N N . GLY A 1 87 ? 12.536 -2.743 19.209 1.00 97.19 87 GLY A N 1
ATOM 691 C CA . GLY A 1 87 ? 11.573 -1.741 18.756 1.00 97.19 87 GLY A CA 1
ATOM 692 C C . GLY A 1 87 ? 10.287 -1.770 19.593 1.00 97.19 87 GLY A C 1
ATOM 693 O O . GLY A 1 87 ? 10.199 -2.545 20.543 1.00 97.19 87 GLY A O 1
ATOM 694 N N . PRO A 1 88 ? 9.286 -0.933 19.273 1.00 97.19 88 PRO A N 1
ATOM 695 C CA . PRO A 1 88 ? 8.069 -0.807 20.077 1.00 97.19 88 PRO A CA 1
ATOM 696 C C . PRO A 1 88 ? 7.020 -1.905 19.814 1.00 97.19 88 PRO A C 1
ATOM 698 O O . PRO A 1 88 ? 6.093 -2.057 20.608 1.00 97.19 88 PRO A O 1
ATOM 701 N N . GLY A 1 89 ? 7.132 -2.658 18.715 1.00 98.25 89 GLY A N 1
ATOM 702 C CA . GLY A 1 89 ? 6.036 -3.465 18.178 1.00 98.25 89 GLY A CA 1
ATOM 703 C C . GLY A 1 89 ? 5.113 -2.650 17.263 1.00 98.25 89 GLY A C 1
ATOM 704 O O . GLY A 1 89 ? 5.529 -1.646 16.688 1.00 98.25 89 GLY A O 1
ATOM 705 N N . ILE A 1 90 ? 3.857 -3.078 17.113 1.00 98.38 90 ILE A N 1
ATOM 706 C CA . ILE A 1 90 ? 2.842 -2.415 16.267 1.00 98.38 90 ILE A CA 1
ATOM 707 C C . ILE A 1 90 ? 1.500 -2.281 16.998 1.00 98.38 90 ILE A C 1
ATOM 709 O O . ILE A 1 90 ? 1.294 -2.900 18.041 1.00 98.38 90 ILE A O 1
ATOM 713 N N . TRP A 1 91 ? 0.574 -1.472 16.467 1.00 97.44 91 TRP A N 1
ATOM 714 C CA . TRP A 1 91 ? -0.785 -1.389 17.014 1.00 97.44 91 TRP A CA 1
ATOM 715 C C . TRP A 1 91 ? -1.532 -2.715 16.842 1.00 97.44 91 TRP A C 1
ATOM 717 O O . TRP A 1 91 ? -1.612 -3.252 15.738 1.00 97.44 91 TRP A O 1
ATOM 727 N N . VAL A 1 92 ? -2.127 -3.205 17.926 1.00 97.44 92 VAL A N 1
ATOM 728 C CA . VAL A 1 92 ? -3.034 -4.358 17.958 1.00 97.44 92 VAL A CA 1
ATOM 729 C C . VAL A 1 92 ? -4.211 -4.015 18.872 1.00 97.44 92 VAL A C 1
ATOM 731 O O . VAL A 1 92 ? -4.062 -3.236 19.813 1.00 97.44 92 VAL A O 1
ATOM 734 N N . SER A 1 93 ? -5.384 -4.585 18.600 1.00 94.75 93 SER A N 1
ATOM 735 C CA . SER A 1 93 ? -6.602 -4.379 19.390 1.00 94.75 93 SER A CA 1
ATOM 736 C C . SER A 1 93 ? -7.436 -5.656 19.487 1.00 94.75 93 SER A C 1
ATOM 738 O O . SER A 1 93 ? -7.137 -6.653 18.828 1.00 94.75 93 SER A O 1
ATOM 740 N N . ASP A 1 94 ? -8.482 -5.616 20.307 1.00 96.69 94 ASP A N 1
ATOM 741 C CA . ASP A 1 94 ? -9.533 -6.633 20.332 1.00 96.69 94 ASP A CA 1
ATOM 742 C C . ASP A 1 94 ? -10.472 -6.517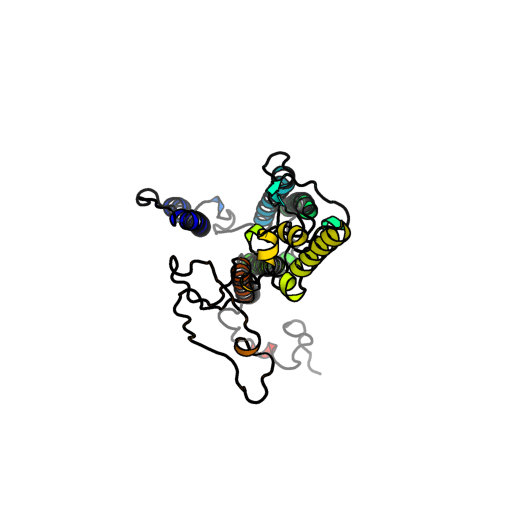 19.105 1.00 96.69 94 ASP A C 1
ATOM 744 O O . ASP A 1 94 ? -10.473 -5.480 18.432 1.00 96.69 94 ASP A O 1
ATOM 748 N N . PRO A 1 95 ? -11.299 -7.541 18.800 1.00 97.38 95 PRO A N 1
ATOM 749 C CA . PRO A 1 95 ? -12.171 -7.540 17.618 1.00 97.38 95 PRO A CA 1
ATOM 750 C C . PRO A 1 95 ? -13.149 -6.356 17.521 1.00 97.38 95 PRO A C 1
ATOM 752 O O . PRO A 1 95 ? -13.590 -6.017 16.425 1.00 97.38 95 PRO A O 1
ATOM 755 N N . TYR A 1 96 ? -13.463 -5.696 18.639 1.00 96.44 96 TYR A N 1
ATOM 756 C CA . TYR A 1 96 ? -14.385 -4.561 18.697 1.00 96.44 96 TYR A CA 1
ATOM 757 C C . TYR A 1 96 ? -13.676 -3.209 18.871 1.00 96.44 96 TYR A C 1
ATOM 759 O O . TYR A 1 96 ? -14.346 -2.191 19.050 1.00 96.44 96 TYR A O 1
ATOM 767 N N . GLY A 1 97 ? -12.340 -3.175 18.792 1.00 92.12 97 GLY A N 1
ATOM 768 C CA . GLY A 1 97 ? -11.552 -1.943 18.824 1.00 92.12 97 GLY A CA 1
ATOM 769 C C . GLY A 1 97 ? -11.680 -1.167 20.132 1.00 92.12 97 GLY A C 1
ATOM 770 O O . GLY A 1 97 ? -11.727 0.060 20.108 1.00 92.12 97 GLY A O 1
ATOM 771 N N . LEU A 1 98 ? -11.816 -1.841 21.276 1.00 87.50 98 LEU A N 1
ATOM 772 C CA . LEU A 1 98 ? -12.055 -1.177 22.558 1.00 87.50 98 LEU A CA 1
ATOM 773 C C . LEU A 1 98 ? -10.753 -0.884 23.312 1.00 87.50 98 LEU A C 1
ATOM 775 O O . LEU A 1 98 ? -10.661 0.160 23.959 1.00 87.50 98 LEU A O 1
ATOM 779 N N . THR A 1 99 ? -9.762 -1.769 23.198 1.00 94.12 99 THR A N 1
ATOM 780 C CA . THR A 1 99 ? -8.564 -1.852 24.053 1.00 94.12 99 THR A CA 1
ATOM 781 C C . THR A 1 99 ? -7.239 -1.766 23.282 1.00 94.12 99 THR A C 1
ATOM 783 O O . THR A 1 99 ? -6.227 -2.330 23.707 1.00 94.12 99 THR A O 1
ATOM 786 N N . GLY A 1 100 ? -7.229 -1.061 22.148 1.00 92.12 100 GLY A N 1
ATOM 787 C CA . GLY A 1 100 ? -6.069 -0.982 21.267 1.00 92.12 100 GLY A CA 1
ATOM 788 C C . GLY A 1 100 ? -4.852 -0.308 21.888 1.00 92.12 100 GLY A C 1
ATOM 789 O O . GLY A 1 100 ? -4.958 0.646 22.661 1.00 92.12 100 GLY A O 1
ATOM 790 N N . LYS A 1 101 ? -3.675 -0.828 21.539 1.00 93.62 101 LYS A N 1
ATOM 791 C CA . LYS A 1 101 ? -2.373 -0.336 21.998 1.00 93.62 101 LYS A CA 1
ATOM 792 C C . LYS A 1 101 ? -1.255 -0.803 21.072 1.00 93.62 101 LYS A C 1
ATOM 794 O O . LYS A 1 101 ? -1.396 -1.788 20.351 1.00 93.62 101 LYS A O 1
ATOM 799 N N . VAL A 1 102 ? -0.106 -0.139 21.151 1.00 97.50 102 VAL A N 1
ATOM 800 C CA . VAL A 1 102 ? 1.140 -0.657 20.572 1.00 97.50 102 VAL A CA 1
ATOM 801 C C . VAL A 1 102 ? 1.663 -1.801 21.447 1.00 97.50 102 VAL A C 1
ATOM 803 O O . VAL A 1 102 ? 1.721 -1.661 22.670 1.00 97.50 102 VAL A O 1
ATOM 806 N N . GLN A 1 103 ? 2.019 -2.936 20.840 1.00 97.56 103 GLN A N 1
ATOM 807 C CA . GLN A 1 103 ? 2.627 -4.073 21.535 1.00 97.56 103 GLN A CA 1
ATOM 808 C C . GLN A 1 103 ? 3.524 -4.926 20.612 1.00 97.56 103 GLN A C 1
ATOM 810 O O . GLN A 1 103 ? 3.303 -4.951 19.397 1.00 97.56 103 GLN A O 1
ATOM 815 N N . PRO A 1 104 ? 4.501 -5.668 21.172 1.00 98.56 104 PRO A N 1
ATOM 816 C CA . PRO A 1 104 ? 5.244 -6.719 20.472 1.00 98.56 104 PRO A CA 1
ATOM 817 C C . PRO A 1 104 ? 4.329 -7.757 19.801 1.00 98.56 104 PRO A C 1
ATOM 819 O O . PRO A 1 104 ? 3.322 -8.164 20.386 1.00 98.56 104 PRO A O 1
ATOM 822 N N . VAL A 1 105 ? 4.690 -8.221 18.600 1.00 98.50 105 VAL A N 1
ATOM 823 C CA . VAL A 1 105 ? 3.921 -9.228 17.847 1.00 98.50 105 VAL A CA 1
ATOM 824 C C . VAL A 1 105 ? 4.784 -10.435 17.479 1.00 98.50 105 VAL A C 1
ATOM 826 O O . VAL A 1 105 ? 5.703 -10.343 16.667 1.00 98.50 105 VAL A O 1
ATOM 829 N N . ASN A 1 106 ? 4.446 -11.600 18.038 1.00 98.44 106 ASN A N 1
ATOM 830 C CA . ASN A 1 106 ? 5.076 -12.869 17.669 1.00 98.44 106 ASN A CA 1
ATOM 831 C C . ASN A 1 106 ? 4.686 -13.276 16.232 1.00 98.44 106 ASN A C 1
ATOM 833 O O . ASN A 1 106 ? 3.505 -13.187 15.885 1.00 98.44 106 ASN A O 1
ATOM 837 N N . PRO A 1 107 ? 5.632 -13.755 15.401 1.00 98.56 107 PRO 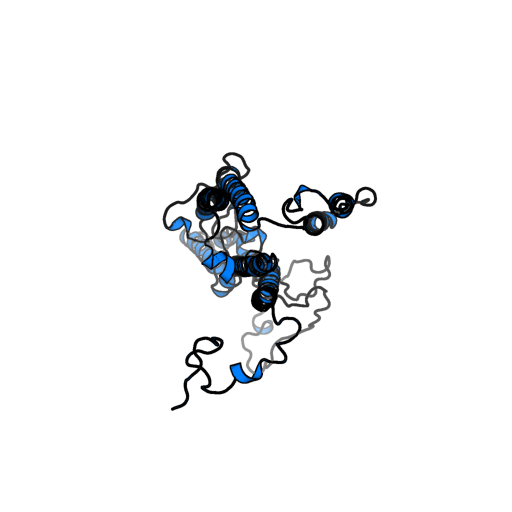A N 1
ATOM 838 C CA . PRO A 1 107 ? 5.343 -14.172 14.033 1.00 98.56 107 PRO A CA 1
ATOM 839 C C . PRO A 1 107 ? 4.520 -15.465 13.976 1.00 98.56 107 PRO A C 1
ATOM 841 O O . PRO A 1 107 ? 4.807 -16.429 14.688 1.00 98.56 107 PRO A O 1
ATOM 844 N N . ALA A 1 108 ? 3.527 -15.484 13.087 1.00 98.50 108 ALA A N 1
ATOM 845 C CA . ALA A 1 108 ? 2.682 -16.639 12.794 1.00 98.50 108 ALA A CA 1
ATOM 846 C C . ALA A 1 108 ? 3.156 -17.318 11.500 1.00 98.50 108 ALA A C 1
ATOM 848 O O . ALA A 1 108 ? 3.293 -16.655 10.471 1.00 98.50 108 ALA A O 1
ATOM 849 N N . TRP A 1 109 ? 3.440 -18.620 11.557 1.00 98.38 109 TRP A N 1
ATOM 850 C CA . TRP A 1 109 ? 4.103 -19.366 10.474 1.00 98.38 109 TRP A CA 1
ATOM 851 C C . TRP A 1 109 ? 3.224 -20.441 9.823 1.00 98.38 109 TRP A C 1
ATOM 853 O O . TRP A 1 109 ? 3.646 -21.046 8.838 1.00 98.38 109 TRP A O 1
ATOM 863 N N . GLY A 1 110 ? 2.036 -20.709 10.368 1.00 98.19 110 GLY A N 1
ATOM 864 C CA . GLY A 1 110 ? 1.052 -21.598 9.765 1.00 98.19 110 GLY A CA 1
ATOM 865 C C . GLY A 1 110 ? 0.126 -20.862 8.794 1.00 98.19 110 GLY A C 1
ATOM 866 O O . GLY A 1 110 ? 0.424 -19.774 8.296 1.00 98.19 110 GLY A O 1
ATOM 867 N N . VAL A 1 111 ? -1.027 -21.472 8.512 1.00 98.31 111 VAL A N 1
ATOM 868 C CA . VAL A 1 111 ? -2.034 -20.925 7.584 1.00 98.31 111 VAL A CA 1
ATOM 869 C C . VAL A 1 111 ? -2.640 -19.622 8.125 1.00 98.31 111 VAL A C 1
ATOM 871 O O . VAL A 1 111 ? -2.971 -18.726 7.354 1.00 98.31 111 VAL A O 1
ATOM 874 N N . GLU A 1 112 ? -2.707 -19.474 9.448 1.00 97.75 112 GLU A N 1
ATOM 875 C CA . GLU A 1 112 ? -3.141 -18.258 10.139 1.00 97.75 112 GLU A CA 1
ATOM 876 C C . GLU A 1 112 ? -2.232 -17.044 9.874 1.00 97.75 112 GLU A C 1
ATOM 878 O O . GLU A 1 112 ? -2.687 -15.911 9.986 1.00 97.75 112 GLU A O 1
ATOM 883 N N . GLY A 1 113 ? -0.983 -17.252 9.438 1.00 98.12 113 GLY A N 1
ATOM 884 C CA . GLY A 1 113 ? -0.101 -16.176 8.970 1.00 98.12 113 GLY A CA 1
ATOM 885 C C . GLY A 1 113 ? -0.562 -15.497 7.670 1.00 98.12 113 GLY A C 1
ATOM 886 O O . GLY A 1 113 ? -0.024 -14.452 7.311 1.00 98.12 113 GLY A O 1
ATOM 887 N N . PHE A 1 114 ? -1.558 -16.061 6.976 1.00 98.25 114 PHE A N 1
ATOM 888 C CA . PHE A 1 114 ? -2.169 -15.493 5.768 1.00 98.25 114 PHE A CA 1
ATOM 889 C C . PHE A 1 114 ? -3.559 -14.878 6.016 1.00 98.25 114 PHE A C 1
ATOM 891 O O . PHE A 1 114 ? -4.155 -14.336 5.084 1.00 98.25 114 PHE A O 1
ATOM 898 N N . ASP A 1 115 ? -4.078 -14.932 7.247 1.00 98.56 115 ASP A N 1
ATOM 899 C CA . ASP A 1 115 ? -5.304 -14.224 7.622 1.00 98.56 115 ASP A CA 1
ATOM 900 C C . ASP A 1 115 ? -5.005 -12.712 7.739 1.00 98.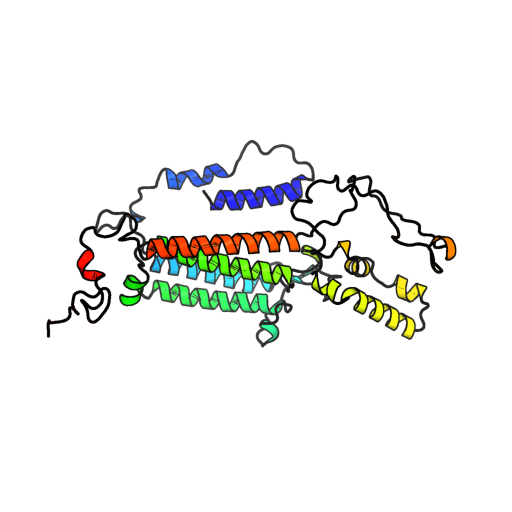56 115 ASP A C 1
ATOM 902 O O . ASP A 1 115 ? -4.155 -12.316 8.546 1.00 98.56 115 ASP A O 1
ATOM 906 N N . PRO A 1 116 ? -5.683 -11.832 6.972 1.00 98.31 116 PRO A N 1
ATOM 907 C CA . PRO A 1 116 ? -5.427 -10.391 7.000 1.00 98.31 116 PRO A CA 1
ATOM 908 C C . PRO A 1 116 ? -5.743 -9.720 8.347 1.00 98.31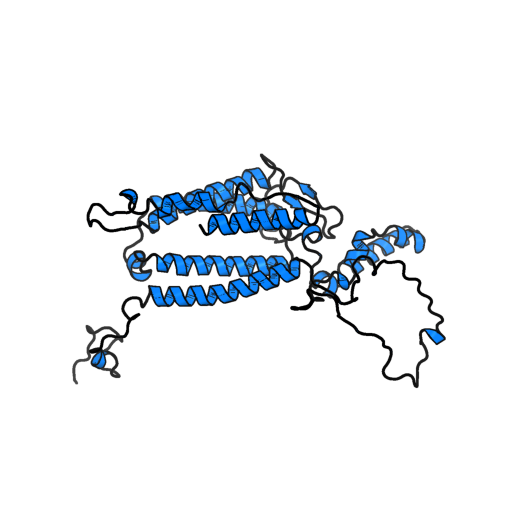 116 PRO A C 1
ATOM 910 O O . PRO A 1 116 ? -5.378 -8.555 8.527 1.00 98.31 116 PRO A O 1
ATOM 913 N N . PHE A 1 117 ? -6.398 -10.410 9.286 1.00 98.25 117 PHE A N 1
ATOM 914 C CA . PHE A 1 117 ? -6.708 -9.930 10.634 1.00 98.25 117 PHE A CA 1
ATOM 915 C C . PHE A 1 117 ? -5.786 -10.495 11.729 1.00 98.25 117 PHE A C 1
ATOM 917 O O . PHE A 1 117 ? -5.861 -10.021 12.861 1.00 98.25 117 PHE A O 1
ATOM 924 N N . VAL A 1 118 ? -4.877 -11.431 11.421 1.00 98.31 118 VAL A N 1
ATOM 925 C CA . VAL A 1 118 ? -3.901 -11.979 12.385 1.00 98.31 118 VAL A CA 1
ATOM 926 C C . VAL A 1 118 ? -2.584 -11.186 12.316 1.00 98.31 118 VAL A C 1
ATOM 928 O O . VAL A 1 118 ? -1.826 -11.335 11.355 1.00 98.31 118 VAL A O 1
ATOM 931 N N . PRO A 1 119 ? -2.220 -10.375 13.337 1.00 98.31 119 PRO A N 1
ATOM 932 C CA . PRO A 1 119 ? -1.033 -9.516 13.261 1.00 98.31 119 PRO A CA 1
ATOM 933 C C . PRO A 1 119 ? 0.283 -10.290 13.114 1.00 98.31 119 PRO A C 1
ATOM 935 O O . PRO A 1 119 ? 1.235 -9.778 12.528 1.00 98.31 119 PRO A O 1
ATOM 938 N N . GLY A 1 120 ? 0.340 -11.537 13.598 1.00 98.44 120 GLY A N 1
ATOM 939 C CA . GLY A 1 120 ? 1.516 -12.402 13.470 1.00 98.44 120 GLY A CA 1
ATOM 940 C C . GLY A 1 120 ? 1.927 -12.675 12.020 1.00 98.44 120 GLY A C 1
ATOM 941 O O . GLY A 1 120 ? 3.118 -12.858 11.763 1.00 98.44 120 GLY A O 1
ATOM 942 N N . GLY A 1 121 ? 0.981 -12.621 11.072 1.00 98.62 121 GLY A N 1
ATOM 943 C CA . GLY A 1 121 ? 1.260 -12.697 9.636 1.00 98.62 121 GLY A CA 1
ATOM 944 C C . GLY A 1 121 ? 2.093 -11.521 9.117 1.00 98.62 121 GLY A C 1
ATOM 945 O O . GLY A 1 121 ? 2.903 -11.680 8.209 1.00 98.62 121 GLY A O 1
ATOM 946 N N . ILE A 1 122 ? 1.977 -10.338 9.736 1.00 98.62 122 ILE A N 1
ATOM 947 C CA . ILE A 1 122 ? 2.759 -9.149 9.362 1.00 98.62 122 ILE A CA 1
ATOM 948 C C . ILE A 1 122 ? 4.241 -9.371 9.687 1.00 98.62 122 ILE A C 1
ATOM 950 O O . ILE A 1 122 ? 5.107 -9.054 8.869 1.00 98.62 122 ILE A O 1
ATOM 954 N N . ALA A 1 123 ? 4.547 -9.926 10.863 1.00 98.44 123 ALA A N 1
ATOM 955 C CA . ALA A 1 123 ? 5.922 -10.179 11.288 1.00 98.44 123 ALA A CA 1
ATOM 956 C C . ALA A 1 123 ? 6.587 -11.276 10.439 1.00 98.44 123 ALA A C 1
ATOM 958 O O . ALA A 1 123 ? 7.687 -11.068 9.921 1.00 98.44 123 ALA A O 1
ATOM 959 N N . SER A 1 124 ? 5.914 -12.415 10.233 1.00 98.75 124 SER A N 1
ATOM 960 C CA . SER A 1 124 ? 6.439 -13.507 9.402 1.00 98.75 124 SER A CA 1
ATOM 961 C C . SER A 1 124 ? 6.578 -13.113 7.930 1.00 98.75 124 SER A C 1
ATOM 963 O O . SER A 1 124 ? 7.597 -13.443 7.320 1.00 98.75 124 SER A O 1
ATOM 965 N N . HIS A 1 125 ? 5.636 -12.334 7.380 1.00 98.75 125 HIS A N 1
ATOM 966 C CA . HIS A 1 125 ? 5.738 -11.760 6.035 1.00 98.75 125 HIS A CA 1
ATOM 967 C C . HIS A 1 125 ? 7.025 -10.948 5.856 1.00 98.75 125 HIS A C 1
ATOM 969 O O . HIS A 1 125 ? 7.797 -11.233 4.943 1.00 98.75 125 HIS A O 1
ATOM 975 N N . HIS A 1 126 ? 7.288 -9.967 6.726 1.00 98.88 126 HIS A N 1
ATOM 976 C CA . HIS A 1 126 ? 8.464 -9.099 6.597 1.00 98.88 126 HIS A CA 1
ATOM 977 C C . HIS A 1 126 ? 9.782 -9.863 6.779 1.00 98.88 126 HIS A C 1
ATOM 979 O O . HIS A 1 126 ? 10.741 -9.619 6.048 1.00 98.88 126 HIS A O 1
ATOM 985 N N . ILE A 1 127 ? 9.825 -10.834 7.697 1.00 98.75 127 ILE A N 1
ATOM 986 C CA . ILE A 1 127 ? 11.001 -11.694 7.876 1.00 98.75 127 ILE A CA 1
ATOM 987 C C . ILE A 1 127 ? 11.246 -12.532 6.608 1.00 98.75 127 ILE A C 1
ATOM 989 O O . ILE A 1 127 ? 12.330 -12.462 6.030 1.00 98.75 127 ILE A O 1
ATOM 993 N N . ALA A 1 128 ? 10.242 -13.270 6.124 1.00 98.75 128 ALA A N 1
ATOM 994 C CA . ALA A 1 128 ? 10.387 -14.155 4.966 1.00 98.75 128 ALA A CA 1
ATOM 995 C C . ALA A 1 128 ? 10.653 -13.390 3.655 1.00 98.75 128 ALA A C 1
ATOM 997 O O . ALA A 1 128 ? 11.561 -13.748 2.900 1.00 98.75 128 ALA A O 1
ATOM 998 N N . ALA A 1 129 ? 9.903 -12.315 3.394 1.00 98.62 129 ALA A N 1
ATOM 999 C CA . ALA A 1 129 ? 10.083 -11.470 2.214 1.00 98.62 129 ALA A CA 1
ATOM 1000 C C . ALA A 1 129 ? 11.424 -10.722 2.250 1.00 98.62 129 ALA A C 1
ATOM 1002 O O . ALA A 1 129 ? 12.081 -10.600 1.217 1.00 98.62 129 ALA A O 1
ATOM 1003 N N . GLY A 1 130 ? 11.871 -10.282 3.431 1.00 98.50 130 GLY A N 1
ATOM 1004 C CA . GLY A 1 130 ? 13.188 -9.684 3.625 1.00 98.50 130 GLY A CA 1
ATOM 1005 C C . GLY A 1 130 ? 14.326 -10.658 3.317 1.00 98.50 130 GLY A C 1
ATOM 1006 O O . GLY A 1 130 ? 15.195 -10.347 2.501 1.00 98.50 130 GLY A O 1
ATOM 1007 N N . THR A 1 131 ? 14.287 -11.874 3.876 1.00 98.75 131 THR A N 1
ATOM 1008 C CA . THR A 1 131 ? 15.265 -12.933 3.562 1.00 98.75 131 THR A CA 1
ATOM 1009 C C . THR A 1 131 ? 15.273 -13.282 2.071 1.00 98.75 131 THR A C 1
ATOM 1011 O O . THR A 1 131 ? 16.346 -13.374 1.472 1.00 98.75 131 THR A O 1
ATOM 1014 N N . LEU A 1 132 ? 14.104 -13.419 1.435 1.00 98.69 132 LEU A N 1
ATOM 1015 C CA . LEU A 1 132 ? 14.019 -13.681 -0.004 1.00 98.69 132 LEU A CA 1
ATOM 1016 C C . LEU A 1 132 ? 14.566 -12.509 -0.838 1.00 98.69 132 LEU A C 1
ATOM 1018 O O . LEU A 1 132 ? 15.279 -12.741 -1.812 1.00 98.69 132 LEU A O 1
ATOM 1022 N N . GLY A 1 133 ? 14.297 -11.263 -0.437 1.00 98.44 133 GLY A N 1
ATOM 1023 C CA . GLY A 1 133 ? 14.829 -10.055 -1.075 1.00 98.44 133 GLY A CA 1
ATOM 1024 C C . GLY A 1 133 ? 16.356 -9.960 -1.002 1.00 98.44 133 GLY A C 1
ATOM 1025 O O . GLY A 1 133 ? 16.992 -9.616 -1.995 1.00 98.44 133 GLY A O 1
ATOM 1026 N N . ILE A 1 134 ? 16.961 -10.355 0.124 1.00 98.50 134 ILE A N 1
ATOM 1027 C CA . ILE A 1 134 ? 18.423 -10.460 0.273 1.00 98.50 134 ILE A CA 1
ATOM 1028 C C . ILE A 1 134 ? 18.992 -11.471 -0.734 1.00 98.50 134 ILE A C 1
ATOM 1030 O O . ILE A 1 134 ? 19.909 -11.144 -1.488 1.00 98.50 134 ILE A O 1
ATOM 1034 N N . LEU A 1 135 ? 18.429 -12.684 -0.786 1.00 98.75 135 LEU A N 1
ATOM 1035 C CA . LEU A 1 135 ? 18.897 -13.753 -1.677 1.00 98.75 135 LEU A CA 1
ATOM 1036 C C . LEU A 1 135 ? 18.705 -13.401 -3.162 1.00 98.75 135 LEU A C 1
ATOM 1038 O O . LEU A 1 135 ? 19.605 -13.621 -3.973 1.00 98.75 135 LEU A O 1
ATOM 1042 N N . ALA A 1 136 ? 17.566 -12.805 -3.519 1.00 98.31 136 ALA A N 1
ATOM 1043 C CA . ALA A 1 136 ? 17.287 -12.341 -4.875 1.00 98.31 136 ALA A CA 1
ATOM 1044 C C . ALA A 1 136 ? 18.179 -11.151 -5.274 1.00 98.31 136 ALA A C 1
ATOM 1046 O O . ALA A 1 136 ? 18.680 -11.109 -6.397 1.00 98.31 136 ALA A O 1
ATOM 1047 N N . GLY A 1 137 ? 18.444 -10.216 -4.355 1.00 96.62 137 GLY A N 1
ATOM 1048 C CA . GLY A 1 137 ? 19.391 -9.119 -4.557 1.00 96.62 137 GLY A CA 1
ATOM 1049 C C . GLY A 1 137 ? 20.801 -9.631 -4.856 1.00 96.62 137 GLY A C 1
ATOM 1050 O O . GLY A 1 137 ? 21.394 -9.237 -5.859 1.00 96.62 137 GLY A O 1
ATOM 1051 N N . LEU A 1 138 ? 21.297 -10.591 -4.064 1.00 97.88 138 LEU A N 1
ATOM 1052 C CA . LEU A 1 138 ? 22.575 -11.269 -4.320 1.00 97.88 138 LEU A CA 1
ATOM 1053 C C . LEU A 1 138 ? 22.594 -11.973 -5.686 1.00 97.88 138 LEU A C 1
ATOM 1055 O O . LEU A 1 138 ? 23.536 -11.779 -6.452 1.00 97.88 138 LEU A O 1
ATOM 1059 N N . PHE A 1 139 ? 21.540 -12.712 -6.049 1.00 98.56 139 PHE A N 1
ATOM 1060 C CA . PHE A 1 139 ? 21.419 -13.324 -7.379 1.00 98.56 139 PHE A CA 1
ATOM 1061 C C . PHE A 1 139 ? 21.517 -12.284 -8.511 1.00 98.56 139 PHE A C 1
ATOM 1063 O O . PHE A 1 139 ? 22.275 -12.481 -9.461 1.00 98.56 139 PHE A O 1
ATOM 1070 N N . HIS A 1 140 ? 20.820 -11.149 -8.396 1.00 97.81 140 HIS A N 1
ATOM 1071 C CA . HIS A 1 140 ? 20.861 -10.066 -9.387 1.00 97.81 140 HIS A CA 1
ATOM 1072 C C . HIS A 1 140 ? 22.192 -9.291 -9.426 1.00 97.81 140 HIS A C 1
ATOM 1074 O O . HIS A 1 140 ? 22.493 -8.645 -10.431 1.00 97.81 140 HIS A O 1
ATOM 1080 N N . LEU A 1 141 ? 23.014 -9.378 -8.376 1.00 95.44 141 LEU A N 1
ATOM 1081 C CA . LEU A 1 141 ? 24.396 -8.891 -8.375 1.00 95.44 141 LEU A CA 1
ATOM 1082 C C . LEU A 1 141 ? 25.357 -9.890 -9.042 1.00 95.44 141 LEU A C 1
ATOM 1084 O O . LEU A 1 141 ? 26.252 -9.475 -9.779 1.00 95.44 141 LEU A O 1
ATOM 1088 N N . SER A 1 142 ? 25.166 -11.194 -8.816 1.00 97.62 142 SER A N 1
ATOM 1089 C CA . SER A 1 142 ? 26.026 -12.260 -9.350 1.00 97.62 142 SER A CA 1
ATOM 1090 C C . SER A 1 142 ? 25.733 -12.650 -10.806 1.00 97.62 142 SER A C 1
ATOM 1092 O O . SER A 1 142 ? 26.637 -13.123 -11.494 1.00 97.62 142 SER A O 1
ATOM 1094 N N . VAL A 1 143 ? 24.498 -12.485 -11.293 1.00 98.06 143 VAL A N 1
ATOM 1095 C CA . VAL A 1 143 ? 24.046 -13.041 -12.582 1.00 98.06 143 VAL A CA 1
ATOM 1096 C C . VAL A 1 143 ? 23.641 -11.943 -13.569 1.00 98.06 143 VAL A C 1
ATOM 1098 O O . VAL A 1 143 ? 22.788 -11.101 -13.296 1.00 98.06 143 VAL A O 1
ATOM 1101 N N . ARG A 1 144 ? 24.228 -11.966 -14.774 1.00 98.19 144 ARG A N 1
ATOM 1102 C CA . ARG A 1 144 ? 23.846 -11.063 -15.875 1.00 98.19 144 ARG A CA 1
ATOM 1103 C C . ARG A 1 144 ? 22.544 -11.528 -16.548 1.00 98.19 144 ARG A C 1
ATOM 1105 O O . ARG A 1 144 ? 22.362 -12.734 -16.718 1.00 98.19 144 ARG A O 1
ATOM 1112 N N . PRO A 1 145 ? 21.663 -10.613 -17.003 1.00 97.94 145 PRO A N 1
ATOM 1113 C CA . PRO A 1 145 ? 20.434 -11.002 -17.692 1.00 97.94 145 PRO A CA 1
ATOM 1114 C C . PRO A 1 145 ? 20.695 -11.832 -18.961 1.00 97.94 145 PRO A C 1
ATOM 1116 O O . PRO A 1 145 ? 21.545 -11.449 -19.771 1.00 97.94 145 PRO A O 1
ATOM 1119 N N . PRO A 1 146 ? 19.930 -12.913 -19.205 1.00 98.38 146 PRO A N 1
ATOM 1120 C CA . PRO A 1 146 ? 19.970 -13.641 -20.469 1.00 98.38 146 PRO A CA 1
ATOM 1121 C C . PRO A 1 146 ? 19.713 -12.717 -21.667 1.00 98.38 146 PRO A C 1
ATOM 1123 O O . PRO A 1 146 ? 18.751 -11.947 -21.665 1.00 98.38 146 PRO A O 1
ATOM 1126 N N . GLN A 1 147 ? 20.517 -12.839 -22.728 1.00 98.06 147 GLN A N 1
ATOM 1127 C CA . GLN A 1 147 ? 20.473 -11.956 -23.908 1.00 98.06 147 GLN A CA 1
ATOM 1128 C C . GLN A 1 147 ? 19.060 -11.810 -24.512 1.00 98.06 147 GLN A C 1
ATOM 1130 O O . GLN A 1 147 ? 18.670 -10.716 -24.922 1.00 98.06 147 GLN A O 1
ATOM 1135 N N . ARG A 1 148 ? 18.272 -12.898 -24.528 1.00 98.25 148 ARG A N 1
ATOM 1136 C CA . ARG A 1 148 ? 16.876 -12.897 -25.004 1.00 98.25 148 ARG A CA 1
ATOM 1137 C C . ARG A 1 148 ? 15.984 -11.955 -24.186 1.00 98.25 148 ARG A C 1
ATOM 1139 O O . ARG A 1 148 ? 15.225 -11.194 -24.776 1.00 98.25 148 ARG A O 1
ATOM 1146 N N . LEU A 1 149 ? 16.114 -11.964 -22.857 1.00 98.00 149 LEU A N 1
ATOM 1147 C CA . LEU A 1 149 ? 15.376 -11.066 -21.961 1.00 98.00 149 LEU A CA 1
ATOM 1148 C C . LEU A 1 149 ? 15.910 -9.633 -22.045 1.00 98.00 149 LEU A C 1
ATOM 1150 O O . LEU A 1 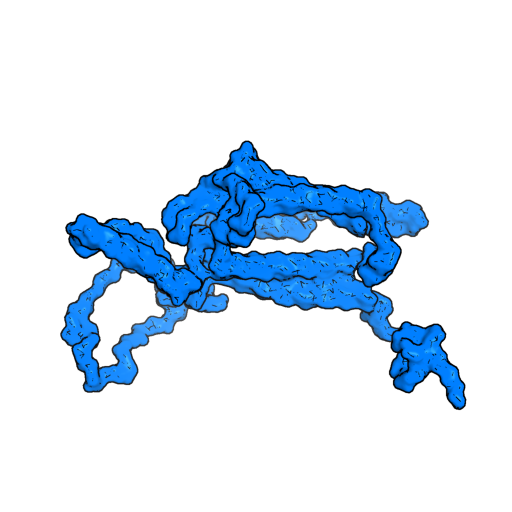149 ? 15.115 -8.703 -22.123 1.00 98.00 149 LEU A O 1
ATOM 1154 N N . TYR A 1 150 ? 17.234 -9.453 -22.120 1.00 98.00 150 TYR A N 1
ATOM 1155 C CA . TYR A 1 150 ? 17.850 -8.131 -22.275 1.00 98.00 150 TYR A CA 1
ATOM 1156 C C . TYR A 1 150 ? 17.357 -7.410 -23.541 1.00 98.00 150 TYR A C 1
ATOM 1158 O O . TYR A 1 150 ? 16.990 -6.236 -23.482 1.00 98.00 150 TYR A O 1
ATOM 1166 N N . LYS A 1 151 ? 17.289 -8.122 -24.678 1.00 97.31 151 LYS A N 1
ATOM 1167 C CA . LYS A 1 151 ? 16.742 -7.589 -25.935 1.00 97.31 151 LYS A CA 1
ATOM 1168 C C . LYS A 1 151 ? 15.220 -7.417 -25.873 1.00 97.31 151 LYS A C 1
ATOM 1170 O O . LYS A 1 151 ? 14.729 -6.355 -26.245 1.00 97.31 151 LYS A O 1
ATOM 1175 N N . GLY A 1 152 ? 14.487 -8.436 -25.415 1.00 97.50 152 GLY A N 1
ATOM 1176 C CA . GLY A 1 152 ? 13.018 -8.448 -25.408 1.00 97.50 152 GLY A CA 1
ATOM 1177 C C . GLY A 1 152 ? 12.400 -7.379 -24.505 1.00 97.50 152 GLY A C 1
ATOM 1178 O O . GLY A 1 152 ? 11.482 -6.686 -24.923 1.00 97.50 152 GLY A O 1
ATOM 1179 N N . LEU A 1 153 ? 12.959 -7.183 -23.308 1.00 98.00 153 LEU A N 1
ATOM 1180 C CA . LEU A 1 153 ? 12.537 -6.154 -22.349 1.00 98.00 153 LEU A CA 1
ATOM 1181 C C . LEU A 1 153 ? 13.341 -4.848 -22.490 1.00 98.00 153 LEU A C 1
ATOM 1183 O O . LEU A 1 153 ? 13.372 -4.050 -21.563 1.00 98.00 153 LEU A O 1
ATOM 1187 N N . ARG A 1 154 ? 14.035 -4.642 -23.624 1.00 97.44 154 ARG A N 1
ATOM 1188 C CA . ARG A 1 154 ? 14.797 -3.419 -23.957 1.00 97.44 154 ARG A CA 1
ATOM 1189 C C . ARG A 1 154 ? 15.658 -2.888 -22.784 1.00 97.44 154 ARG A C 1
ATOM 1191 O O . ARG A 1 154 ? 15.740 -1.680 -22.586 1.00 97.44 154 ARG A O 1
ATOM 1198 N N . MET A 1 155 ? 16.331 -3.761 -22.021 1.00 97.31 155 MET A N 1
ATOM 1199 C CA . MET A 1 155 ? 16.931 -3.456 -20.699 1.00 97.31 155 MET A CA 1
ATOM 1200 C C . MET A 1 155 ? 18.057 -2.396 -20.680 1.00 97.31 155 MET A C 1
ATOM 1202 O O . MET A 1 155 ? 18.532 -2.033 -19.606 1.00 97.31 155 MET A O 1
ATOM 1206 N N . GLY A 1 156 ? 18.497 -1.895 -21.838 1.00 94.50 156 GLY A N 1
ATOM 1207 C CA . GLY A 1 156 ? 19.363 -0.712 -21.947 1.00 94.50 156 GLY A CA 1
ATOM 1208 C C . GLY A 1 156 ? 18.612 0.630 -21.929 1.00 94.50 156 GLY A C 1
ATOM 1209 O O . GLY A 1 156 ? 19.248 1.678 -21.934 1.00 94.50 156 GLY A O 1
ATOM 1210 N N . ASN A 1 157 ? 17.275 0.622 -21.928 1.00 96.06 157 ASN A N 1
ATOM 1211 C CA . ASN A 1 157 ? 16.428 1.810 -21.843 1.00 96.06 157 ASN A CA 1
ATOM 1212 C C . ASN A 1 157 ? 15.834 1.941 -20.432 1.00 96.06 157 ASN A C 1
ATOM 1214 O O . ASN A 1 157 ? 15.017 1.114 -20.030 1.00 96.06 157 ASN A O 1
ATOM 1218 N N . ILE A 1 158 ? 16.180 3.009 -19.707 1.00 96.62 158 ILE A N 1
ATOM 1219 C CA . ILE A 1 158 ? 15.656 3.277 -18.355 1.00 96.62 158 ILE A CA 1
ATOM 1220 C C . ILE A 1 158 ? 14.123 3.394 -18.308 1.00 96.62 158 ILE A C 1
ATOM 1222 O O . ILE A 1 158 ? 13.510 3.087 -17.288 1.00 96.62 158 ILE A O 1
ATOM 1226 N N . GLU A 1 159 ? 13.478 3.743 -19.424 1.00 97.44 159 GLU A N 1
ATOM 1227 C CA . GLU A 1 159 ? 12.019 3.838 -19.498 1.00 97.44 159 GLU A CA 1
ATOM 1228 C C . GLU A 1 159 ? 11.312 2.477 -19.328 1.00 97.44 159 GLU A C 1
ATOM 1230 O O . GLU A 1 159 ? 10.180 2.442 -18.840 1.00 97.44 159 GLU A O 1
ATOM 1235 N N . THR A 1 160 ? 11.997 1.346 -19.577 1.00 97.56 160 THR A N 1
ATOM 1236 C CA . THR A 1 160 ? 11.434 0.027 -19.232 1.00 97.56 160 THR A CA 1
ATOM 1237 C C . THR A 1 160 ? 11.306 -0.155 -17.725 1.00 97.56 160 THR A C 1
ATOM 1239 O O . THR A 1 160 ? 10.330 -0.742 -17.264 1.00 97.56 160 THR A O 1
ATOM 1242 N N . VAL A 1 161 ? 12.272 0.373 -16.960 1.00 98.06 161 VAL A N 1
ATOM 1243 C CA . VAL A 1 161 ? 12.275 0.320 -15.493 1.00 98.06 161 VAL A CA 1
ATOM 1244 C C . VAL A 1 161 ? 11.200 1.254 -14.951 1.00 98.06 161 VAL A C 1
ATOM 1246 O O . VAL A 1 161 ? 10.515 0.890 -14.000 1.00 98.06 161 VAL A O 1
ATOM 1249 N N . LEU A 1 162 ? 10.984 2.411 -15.589 1.00 97.75 162 LEU A N 1
ATOM 1250 C CA . LEU A 1 162 ? 9.874 3.308 -15.265 1.00 97.75 162 LEU A CA 1
ATOM 1251 C C . LEU A 1 162 ? 8.523 2.603 -15.467 1.00 97.75 162 LEU A C 1
ATOM 1253 O O . LEU A 1 162 ? 7.741 2.521 -14.523 1.00 97.75 162 LEU A O 1
ATOM 1257 N N . SER A 1 163 ? 8.274 2.017 -16.644 1.00 98.38 163 SER A N 1
ATOM 1258 C CA . SER A 1 163 ? 7.022 1.298 -16.926 1.00 98.38 163 SER A CA 1
ATOM 1259 C C . SER A 1 163 ? 6.771 0.139 -15.951 1.00 98.38 163 SER A C 1
ATOM 1261 O O . SER A 1 163 ? 5.666 0.032 -15.414 1.00 98.38 163 SER A O 1
ATOM 1263 N N . SER A 1 164 ? 7.774 -0.701 -15.660 1.00 98.31 164 SER A N 1
ATOM 1264 C CA . SER A 1 164 ? 7.613 -1.814 -14.710 1.00 98.31 164 SER A CA 1
ATOM 1265 C C . SER A 1 164 ? 7.475 -1.354 -13.255 1.00 98.31 164 SER A C 1
ATOM 1267 O O . SER A 1 164 ? 6.747 -1.976 -12.485 1.00 98.31 164 SER A O 1
ATOM 1269 N N . SER A 1 165 ? 8.133 -0.257 -12.869 1.00 98.38 165 SER A N 1
ATOM 1270 C CA . SER A 1 165 ? 8.003 0.310 -11.518 1.00 98.38 165 SER A CA 1
ATOM 1271 C C . SER A 1 165 ? 6.614 0.900 -11.297 1.00 98.38 165 SER A C 1
ATOM 1273 O O . SER A 1 165 ? 6.010 0.652 -10.258 1.00 98.38 165 SER A O 1
ATOM 1275 N N . ILE A 1 166 ? 6.063 1.607 -12.290 1.00 98.12 166 ILE A N 1
ATOM 1276 C CA . ILE A 1 166 ? 4.689 2.121 -12.227 1.00 98.12 166 ILE A CA 1
ATOM 1277 C C . ILE A 1 166 ? 3.683 0.961 -12.100 1.00 98.12 166 ILE A C 1
ATOM 1279 O O . ILE A 1 166 ? 2.724 1.082 -11.340 1.00 98.12 166 ILE A O 1
ATOM 1283 N N . ALA A 1 167 ? 3.927 -0.184 -12.756 1.00 98.56 167 ALA A N 1
ATOM 1284 C CA . ALA A 1 167 ? 3.093 -1.378 -12.593 1.00 98.56 167 ALA A CA 1
ATOM 1285 C C . ALA A 1 167 ? 3.077 -1.906 -11.148 1.00 98.56 167 ALA A C 1
ATOM 1287 O O . ALA A 1 167 ? 2.009 -2.136 -10.579 1.00 98.56 167 ALA A O 1
ATOM 1288 N N . ALA A 1 168 ? 4.254 -2.042 -10.529 1.00 98.44 168 ALA A N 1
ATOM 1289 C CA . ALA A 1 168 ? 4.365 -2.455 -9.131 1.00 98.44 168 ALA A CA 1
ATOM 1290 C C . ALA A 1 168 ? 3.708 -1.443 -8.169 1.00 98.44 168 ALA A C 1
ATOM 1292 O O . ALA A 1 168 ? 3.044 -1.842 -7.212 1.00 98.44 168 ALA A O 1
ATOM 1293 N N . VAL A 1 169 ? 3.841 -0.140 -8.447 1.00 98.19 169 VAL A N 1
ATOM 1294 C CA . VAL A 1 169 ? 3.238 0.934 -7.643 1.00 98.19 169 VAL A CA 1
ATOM 1295 C C . VAL A 1 169 ? 1.710 0.935 -7.742 1.00 98.19 169 VAL A C 1
ATOM 1297 O O . VAL A 1 169 ? 1.058 1.021 -6.702 1.00 98.19 169 VAL A O 1
ATOM 1300 N N . PHE A 1 170 ? 1.107 0.793 -8.932 1.00 97.69 170 PHE A N 1
ATOM 1301 C CA . PHE A 1 170 ? -0.360 0.751 -9.023 1.00 97.69 170 PHE A CA 1
ATOM 1302 C C . PHE A 1 170 ? -0.943 -0.520 -8.397 1.00 97.69 170 PHE A C 1
ATOM 1304 O O . PHE A 1 170 ? -1.998 -0.459 -7.767 1.00 97.69 170 PHE A O 1
ATOM 1311 N N . PHE A 1 171 ? -0.243 -1.655 -8.508 1.00 98.62 171 PHE A N 1
ATOM 1312 C CA . PHE A 1 171 ? -0.622 -2.885 -7.814 1.00 98.62 171 PHE A CA 1
ATOM 1313 C C . PHE A 1 171 ? -0.639 -2.681 -6.292 1.00 98.62 171 PHE A C 1
ATOM 1315 O O . PHE A 1 171 ? -1.660 -2.935 -5.652 1.00 98.62 171 PHE A O 1
ATOM 1322 N N . ALA A 1 172 ? 0.441 -2.139 -5.717 1.00 98.44 172 ALA A N 1
ATOM 1323 C CA . ALA A 1 172 ? 0.506 -1.831 -4.289 1.00 98.44 172 ALA A CA 1
ATOM 1324 C C . ALA A 1 172 ? -0.585 -0.831 -3.855 1.00 98.44 172 ALA A C 1
ATOM 1326 O O . ALA A 1 172 ? -1.219 -1.028 -2.819 1.00 98.44 172 ALA A O 1
ATOM 1327 N N . ALA A 1 173 ? -0.859 0.196 -4.668 1.00 98.25 173 ALA A N 1
ATOM 1328 C CA . ALA A 1 173 ? -1.904 1.185 -4.407 1.00 98.25 173 ALA A CA 1
ATOM 1329 C C . ALA A 1 173 ? -3.320 0.568 -4.373 1.00 98.25 173 ALA A C 1
ATOM 1331 O O . ALA A 1 173 ? -4.101 0.893 -3.477 1.00 98.25 173 ALA A O 1
ATOM 1332 N N . PHE A 1 174 ? -3.641 -0.374 -5.271 1.00 98.62 174 PHE A N 1
ATOM 1333 C CA . PHE A 1 174 ? -4.899 -1.131 -5.193 1.00 98.62 174 PHE A CA 1
ATOM 1334 C C . PHE A 1 174 ? -4.962 -2.045 -3.961 1.00 98.62 174 PHE A C 1
ATOM 1336 O O . PHE A 1 174 ? -6.016 -2.124 -3.329 1.00 98.62 174 PHE A O 1
ATOM 1343 N N . VAL A 1 175 ? -3.855 -2.696 -3.579 1.00 98.75 175 VAL A N 1
ATOM 1344 C CA . VAL A 1 175 ? -3.808 -3.549 -2.376 1.00 98.75 175 VAL A CA 1
ATOM 1345 C C . VAL A 1 175 ? -4.096 -2.737 -1.109 1.00 98.75 175 VAL A C 1
ATOM 1347 O O . VAL A 1 175 ? -4.953 -3.144 -0.324 1.00 98.75 175 VAL A O 1
ATOM 1350 N N . VAL A 1 176 ? -3.458 -1.574 -0.919 1.00 98.56 176 VAL A N 1
ATOM 1351 C CA . VAL A 1 176 ? -3.697 -0.742 0.280 1.00 98.56 176 VAL A CA 1
ATOM 1352 C C . VAL A 1 176 ? -5.064 -0.056 0.271 1.00 98.56 176 VAL A C 1
ATOM 1354 O O . VAL A 1 176 ? -5.663 0.102 1.331 1.00 98.56 176 VAL A O 1
ATOM 1357 N N . ALA A 1 177 ? -5.611 0.298 -0.899 1.00 98.38 177 ALA A N 1
ATOM 1358 C CA . ALA A 1 177 ? -6.997 0.759 -0.998 1.00 98.38 177 ALA A CA 1
ATOM 1359 C C . ALA A 1 177 ? -7.985 -0.351 -0.589 1.00 98.38 177 ALA A C 1
ATOM 1361 O O . ALA A 1 177 ? -8.943 -0.094 0.139 1.00 98.38 177 ALA A O 1
ATOM 1362 N N . GLY A 1 178 ? -7.723 -1.596 -1.003 1.00 98.50 178 GLY A N 1
ATOM 1363 C CA . GLY A 1 178 ? -8.509 -2.767 -0.623 1.00 98.50 178 GLY A CA 1
ATOM 1364 C C . GLY A 1 178 ? -8.480 -3.038 0.882 1.00 98.50 178 GLY A C 1
ATOM 1365 O O . GLY A 1 178 ? -9.536 -3.072 1.514 1.00 98.50 178 GLY A O 1
ATOM 1366 N N . THR A 1 179 ? -7.294 -3.190 1.480 1.00 98.56 179 THR A N 1
ATOM 1367 C CA . THR A 1 179 ? -7.176 -3.476 2.923 1.00 98.56 179 THR A CA 1
ATOM 1368 C C . THR A 1 179 ? -7.697 -2.332 3.788 1.00 98.56 179 THR A C 1
ATOM 1370 O O . THR A 1 179 ? -8.330 -2.594 4.807 1.00 98.56 179 THR A O 1
ATOM 1373 N N . MET A 1 180 ? -7.551 -1.073 3.359 1.00 97.81 180 MET A N 1
ATOM 1374 C CA . MET A 1 180 ? -8.187 0.060 4.034 1.00 97.81 180 MET A CA 1
ATOM 1375 C C . MET A 1 180 ? -9.718 -0.016 3.980 1.00 97.81 180 MET A C 1
ATOM 1377 O O . MET A 1 180 ? -10.371 0.245 4.989 1.00 97.81 180 MET A O 1
ATOM 1381 N N . TRP A 1 181 ? -10.315 -0.402 2.851 1.00 98.38 181 TRP A N 1
ATOM 1382 C CA . TRP A 1 181 ? -11.773 -0.433 2.717 1.00 98.38 181 TRP A CA 1
ATOM 1383 C C . TRP A 1 181 ? -12.443 -1.609 3.440 1.00 98.38 181 TRP A C 1
ATOM 1385 O O . TRP A 1 181 ? -13.466 -1.419 4.103 1.00 98.38 181 TRP A O 1
ATOM 1395 N N . TYR A 1 182 ? -11.875 -2.813 3.325 1.00 98.56 182 TYR A N 1
ATOM 1396 C CA . TYR A 1 182 ? -12.411 -4.031 3.949 1.00 98.56 182 TYR A CA 1
ATOM 1397 C C . TYR A 1 182 ? -11.987 -4.207 5.413 1.00 98.56 182 TYR A C 1
ATOM 1399 O O . TYR A 1 182 ? -12.707 -4.847 6.176 1.00 98.56 182 TYR A O 1
ATOM 1407 N N . GLY A 1 183 ? -10.865 -3.608 5.816 1.00 97.88 183 GLY A N 1
ATOM 1408 C CA . GLY A 1 183 ? -10.231 -3.831 7.111 1.00 97.88 183 GLY A CA 1
ATOM 1409 C C . GLY A 1 183 ? -9.122 -4.886 7.052 1.00 97.88 183 GLY A C 1
ATOM 1410 O O . GLY A 1 183 ? -9.116 -5.780 6.207 1.00 97.88 183 GLY A O 1
ATOM 1411 N N . SER A 1 184 ? -8.167 -4.751 7.968 1.00 98.56 184 SER A N 1
ATOM 1412 C CA . SER A 1 184 ? -7.037 -5.658 8.196 1.00 98.56 184 SER A CA 1
ATOM 1413 C C . SER A 1 184 ? -6.401 -5.339 9.555 1.00 98.56 184 SER A C 1
ATOM 1415 O O . SER A 1 184 ? -6.639 -4.268 10.119 1.00 98.56 184 SER A O 1
ATOM 1417 N N . ALA A 1 185 ? -5.501 -6.198 10.038 1.00 98.12 185 ALA A N 1
ATOM 1418 C CA . ALA A 1 185 ? -4.650 -5.921 11.199 1.00 98.12 185 ALA A CA 1
ATOM 1419 C C . ALA A 1 185 ? -3.798 -4.640 11.037 1.00 98.12 185 ALA A C 1
ATOM 1421 O O . ALA A 1 185 ? -3.449 -4.002 12.025 1.00 98.12 185 ALA A O 1
ATOM 1422 N N . THR A 1 186 ? -3.498 -4.226 9.799 1.00 98.31 186 THR A N 1
ATOM 1423 C CA . THR A 1 186 ? -2.772 -2.977 9.494 1.00 98.31 186 THR A CA 1
ATOM 1424 C C . THR A 1 186 ? -3.662 -1.732 9.411 1.00 98.31 186 THR A C 1
ATOM 1426 O O . THR A 1 186 ? -3.136 -0.629 9.285 1.00 98.31 186 THR A O 1
ATOM 1429 N N . THR A 1 187 ? -4.993 -1.867 9.480 1.00 97.06 187 THR A N 1
ATOM 1430 C CA . THR A 1 187 ? -5.940 -0.739 9.379 1.00 97.06 187 THR A CA 1
ATOM 1431 C C . THR A 1 187 ? -6.969 -0.735 10.528 1.00 97.06 187 THR A C 1
ATOM 1433 O O . THR A 1 187 ? -8.181 -0.733 10.287 1.00 97.06 187 THR A O 1
ATOM 1436 N N . PRO A 1 188 ? -6.521 -0.729 11.802 1.00 92.50 188 PRO A N 1
ATOM 1437 C CA . PRO A 1 188 ? -7.385 -0.852 12.980 1.00 92.50 188 PRO A CA 1
ATOM 1438 C C . PRO A 1 188 ? -8.442 0.260 13.076 1.00 92.50 188 PRO A C 1
ATOM 1440 O O . PRO A 1 188 ? -8.194 1.424 12.749 1.00 92.50 188 PRO A O 1
ATOM 1443 N N . ILE A 1 189 ? -9.636 -0.093 13.564 1.00 88.19 189 ILE A N 1
ATOM 1444 C CA . ILE A 1 189 ? -10.798 0.815 13.589 1.00 88.19 189 ILE A CA 1
ATOM 1445 C C . ILE A 1 189 ? -10.660 1.993 14.563 1.00 88.19 189 ILE A C 1
ATOM 1447 O O . ILE A 1 189 ? -11.364 2.989 14.423 1.00 88.19 189 ILE A O 1
ATOM 1451 N N . GLU A 1 190 ? -9.725 1.918 15.507 1.00 85.44 190 GLU A N 1
ATOM 1452 C CA . GLU A 1 190 ? -9.393 3.011 16.431 1.00 85.44 190 GLU A CA 1
ATOM 1453 C C . GLU A 1 190 ? -8.563 4.121 15.779 1.00 85.44 190 GLU A C 1
ATOM 1455 O O . GLU A 1 190 ? -8.627 5.256 16.234 1.00 85.44 190 GLU A O 1
ATOM 1460 N N . LEU A 1 191 ? -7.822 3.815 14.706 1.00 80.50 191 LEU A N 1
ATOM 1461 C CA . LEU A 1 191 ? -6.973 4.789 14.006 1.00 80.50 191 LEU A CA 1
ATOM 1462 C C . LEU A 1 191 ? -7.630 5.334 12.726 1.00 80.50 191 LEU A C 1
ATOM 1464 O O . LEU A 1 191 ? -7.364 6.463 12.327 1.00 80.50 191 LEU A O 1
ATOM 1468 N N . PHE A 1 192 ? -8.510 4.553 12.084 1.00 83.75 192 PHE A N 1
ATOM 1469 C CA . PHE A 1 192 ? -9.126 4.914 10.794 1.00 83.75 192 PHE A CA 1
ATOM 1470 C C . PHE A 1 192 ? -10.669 5.011 10.826 1.00 83.75 192 PHE A C 1
ATOM 1472 O O . PHE A 1 192 ? -11.293 5.405 9.833 1.00 83.75 192 PHE A O 1
ATOM 1479 N N . GLY A 1 193 ? -11.302 4.672 11.953 1.00 85.38 193 GLY A N 1
ATOM 1480 C CA . GLY A 1 193 ? -12.754 4.485 12.075 1.00 85.38 193 GLY A CA 1
ATOM 1481 C C . GLY A 1 193 ? -13.219 3.086 11.630 1.00 85.38 193 GLY A C 1
ATOM 1482 O O . GLY A 1 193 ? -12.435 2.339 11.028 1.00 85.38 193 GLY A O 1
ATOM 1483 N N . PRO A 1 194 ? -14.479 2.704 11.908 1.00 91.44 194 PRO A N 1
ATOM 1484 C CA . PRO A 1 194 ? -15.033 1.407 11.515 1.00 91.44 194 PRO A CA 1
ATOM 1485 C C . PRO A 1 194 ? -15.149 1.260 9.988 1.00 91.44 194 PRO A C 1
ATOM 1487 O O . PRO A 1 194 ? -14.980 2.216 9.226 1.00 91.44 194 PRO A O 1
ATOM 1490 N N . THR A 1 195 ? -15.422 0.045 9.517 1.00 97.94 195 THR A N 1
ATOM 1491 C CA . THR A 1 195 ? -15.706 -0.223 8.097 1.00 97.94 195 THR A CA 1
ATOM 1492 C C . THR A 1 195 ? -17.207 -0.137 7.820 1.00 97.94 195 THR A C 1
ATOM 1494 O O . THR A 1 195 ? -18.031 -0.307 8.721 1.00 97.94 195 THR A O 1
ATOM 1497 N N . ARG A 1 196 ? -17.597 0.068 6.553 1.00 97.50 196 ARG A N 1
ATOM 1498 C CA . ARG A 1 196 ? -19.021 0.020 6.174 1.00 97.50 196 ARG A CA 1
ATOM 1499 C C . ARG A 1 196 ? -19.665 -1.340 6.461 1.00 97.50 196 ARG A C 1
ATOM 1501 O O . ARG A 1 196 ? -20.830 -1.391 6.830 1.00 97.50 196 ARG A O 1
ATOM 1508 N N . TYR A 1 197 ? -18.897 -2.424 6.350 1.00 98.25 197 TYR A N 1
ATOM 1509 C CA . TYR A 1 197 ? -19.392 -3.794 6.474 1.00 98.25 197 TYR A CA 1
ATOM 1510 C C . TYR A 1 197 ? -19.809 -4.136 7.905 1.00 98.25 197 TYR A C 1
ATOM 1512 O O . TYR A 1 197 ? -20.767 -4.876 8.099 1.00 98.25 197 TYR A O 1
ATOM 1520 N N . GLN A 1 198 ? -19.158 -3.528 8.902 1.00 97.31 198 GLN A N 1
ATOM 1521 C CA . GLN A 1 198 ? -19.559 -3.651 10.304 1.00 97.31 198 GLN A CA 1
ATOM 1522 C C . GLN A 1 198 ? -20.943 -3.034 10.560 1.00 97.31 198 GLN A C 1
ATOM 1524 O O . GLN A 1 198 ? -21.728 -3.607 11.309 1.00 97.31 198 GLN A O 1
ATOM 1529 N N . TRP A 1 199 ? -21.281 -1.923 9.897 1.00 95.50 199 TRP A N 1
ATOM 1530 C CA . TRP A 1 199 ? -22.643 -1.376 9.916 1.00 95.50 199 TRP A CA 1
ATOM 1531 C C . TRP A 1 199 ? -23.612 -2.242 9.097 1.00 95.50 199 TRP A C 1
ATOM 1533 O O . TRP A 1 199 ? -24.666 -2.623 9.595 1.00 95.50 199 TRP A O 1
ATOM 1543 N N . ASP A 1 200 ? -23.244 -2.599 7.862 1.00 97.12 200 ASP A N 1
ATOM 1544 C CA . ASP A 1 200 ? -24.108 -3.345 6.931 1.00 97.12 200 ASP A CA 1
ATOM 1545 C C . ASP A 1 200 ? -24.515 -4.742 7.453 1.00 97.12 200 ASP A C 1
ATOM 1547 O O . ASP A 1 200 ? -25.479 -5.325 6.959 1.00 97.12 200 ASP A O 1
ATOM 1551 N N . GLN A 1 201 ? -23.785 -5.279 8.438 1.00 97.56 201 GLN A N 1
ATOM 1552 C CA . GLN A 1 201 ? -24.043 -6.564 9.100 1.00 97.56 201 GLN A CA 1
ATOM 1553 C C . GLN A 1 201 ? -24.516 -6.427 10.564 1.00 97.56 201 GLN A C 1
ATOM 1555 O O . GLN A 1 201 ? -24.779 -7.441 11.209 1.00 97.56 201 GLN A O 1
ATOM 1560 N N . GLY A 1 202 ? -24.612 -5.210 11.119 1.00 96.69 202 GLY A N 1
ATOM 1561 C CA . GLY A 1 202 ? -24.953 -4.990 12.534 1.00 96.69 202 GLY A CA 1
ATOM 1562 C C . GLY A 1 202 ? -23.926 -5.579 13.515 1.00 96.69 202 GLY A C 1
ATOM 1563 O O . GLY A 1 202 ? -24.296 -6.141 14.540 1.00 96.69 202 GLY A O 1
ATOM 1564 N N . TYR A 1 203 ? -22.634 -5.517 13.185 1.00 98.12 203 TYR A N 1
ATOM 1565 C CA . TYR A 1 203 ? -21.546 -6.174 13.921 1.00 98.12 203 TYR A CA 1
ATOM 1566 C C . TYR A 1 203 ? -21.453 -5.730 15.390 1.00 98.12 203 TYR A C 1
ATOM 1568 O O . TYR A 1 203 ? -21.374 -6.566 16.292 1.00 98.12 203 TYR A O 1
ATOM 1576 N N . PHE A 1 204 ? -21.498 -4.419 15.640 1.00 93.88 204 PHE A N 1
ATOM 1577 C CA . PHE A 1 204 ? -21.456 -3.874 16.999 1.00 93.88 204 PHE A CA 1
ATOM 1578 C C . PHE A 1 204 ? -22.796 -4.092 17.714 1.00 93.88 204 PHE A C 1
ATOM 1580 O O . PHE A 1 204 ? -22.799 -4.573 18.847 1.00 93.88 204 PHE A O 1
ATOM 1587 N N . GLN A 1 205 ? -23.920 -3.873 17.023 1.00 92.56 205 GLN A N 1
ATOM 1588 C CA . GLN A 1 205 ? -25.276 -4.179 17.487 1.00 92.56 205 GLN A CA 1
ATOM 1589 C C . GLN A 1 205 ? -25.409 -5.607 18.047 1.00 92.56 205 GLN A C 1
ATOM 1591 O O . GLN A 1 205 ? -25.950 -5.806 19.136 1.00 92.56 205 GLN A O 1
ATOM 1596 N N . GLN A 1 206 ? -24.881 -6.609 17.333 1.00 97.50 206 GLN A N 1
ATOM 1597 C CA . GLN A 1 206 ? -24.902 -8.013 17.757 1.00 97.50 206 GLN A CA 1
ATOM 1598 C C . GLN A 1 206 ? -24.103 -8.243 19.049 1.00 97.50 206 GLN A C 1
ATOM 1600 O O . GLN A 1 206 ? -24.592 -8.917 19.956 1.00 97.50 206 GLN A O 1
ATOM 1605 N N . GLU A 1 207 ? -22.908 -7.660 19.181 1.00 97.88 207 GLU A N 1
ATOM 1606 C CA . GLU A 1 207 ? -22.099 -7.757 20.406 1.00 97.88 207 GLU A CA 1
ATOM 1607 C C . GLU A 1 207 ? -22.752 -7.034 21.593 1.00 97.88 207 GLU A C 1
ATOM 1609 O O . GLU A 1 207 ? -22.718 -7.542 22.717 1.00 97.88 207 GLU A O 1
ATOM 1614 N N . ILE A 1 208 ? -23.384 -5.880 21.356 1.00 92.12 208 ILE A N 1
ATOM 1615 C CA . ILE A 1 208 ? -24.155 -5.145 22.366 1.00 92.12 208 ILE A CA 1
ATOM 1616 C C . ILE A 1 208 ? -25.315 -6.016 22.861 1.00 92.12 208 ILE A C 1
ATOM 1618 O O . ILE A 1 208 ? -25.402 -6.283 24.061 1.00 92.12 208 ILE A O 1
ATOM 1622 N N . TYR A 1 209 ? -26.147 -6.553 21.960 1.00 94.94 209 TYR A N 1
ATOM 1623 C CA . TYR A 1 209 ? -27.231 -7.465 22.339 1.00 94.94 209 TYR A CA 1
ATOM 1624 C C . TYR A 1 209 ? -26.722 -8.721 23.052 1.00 94.94 209 TYR A C 1
ATOM 1626 O O . TYR A 1 209 ? -27.346 -9.157 24.020 1.00 94.94 209 TYR A O 1
ATOM 1634 N N . ARG A 1 210 ? -25.577 -9.284 22.642 1.00 97.88 210 ARG A N 1
ATOM 1635 C CA . ARG A 1 210 ? -24.955 -10.435 23.315 1.00 97.88 210 ARG A CA 1
ATOM 1636 C C . ARG A 1 210 ? -24.550 -10.101 24.755 1.00 97.88 210 ARG A C 1
ATOM 1638 O O . ARG A 1 210 ? -24.810 -10.903 25.651 1.00 97.88 210 ARG A O 1
ATOM 1645 N N . ARG A 1 211 ? -23.951 -8.927 24.998 1.00 97.06 211 ARG A N 1
ATOM 1646 C CA . ARG A 1 211 ? -23.568 -8.461 26.346 1.00 97.06 211 ARG A CA 1
ATOM 1647 C C . ARG A 1 211 ? -24.783 -8.176 27.228 1.00 97.06 211 ARG A C 1
ATOM 1649 O O . ARG A 1 211 ? -24.821 -8.666 28.354 1.00 97.06 211 ARG A O 1
ATOM 1656 N N . VAL A 1 212 ? -25.790 -7.465 26.713 1.00 94.06 212 VAL A N 1
ATOM 1657 C CA . VAL A 1 212 ? -27.041 -7.200 27.449 1.00 94.06 212 VAL A CA 1
ATOM 1658 C C . VAL A 1 212 ? -27.747 -8.515 27.799 1.00 94.06 212 VAL A C 1
ATOM 1660 O O . VAL A 1 212 ? -28.135 -8.714 28.946 1.00 94.06 212 VAL A O 1
ATOM 1663 N N . SER A 1 213 ? -27.847 -9.452 26.850 1.00 95.19 213 SER A N 1
ATOM 1664 C CA . SER A 1 213 ? -28.485 -10.760 27.075 1.00 95.19 213 SER A CA 1
ATOM 1665 C C . SER A 1 213 ? -27.757 -11.602 28.126 1.00 95.19 213 SER A C 1
ATOM 1667 O O . SER A 1 213 ? -28.411 -12.275 28.918 1.00 95.19 213 SER A O 1
ATOM 1669 N N . ALA A 1 214 ? -26.420 -11.544 28.174 1.00 97.25 214 ALA A N 1
ATOM 1670 C CA . ALA A 1 214 ? -25.638 -12.198 29.222 1.00 97.25 214 ALA A CA 1
ATOM 1671 C C . ALA A 1 214 ? -25.912 -11.580 30.605 1.00 97.25 214 ALA A C 1
ATOM 1673 O O . ALA A 1 214 ? -26.186 -12.313 31.550 1.00 97.25 214 ALA A O 1
ATOM 1674 N N . GLY A 1 215 ? -25.943 -10.245 30.715 1.00 94.94 215 GLY A N 1
ATOM 1675 C CA . GLY A 1 215 ? -26.301 -9.565 31.965 1.00 94.94 215 GLY A CA 1
ATOM 1676 C C . GLY A 1 215 ? -27.711 -9.917 32.456 1.00 94.94 215 GLY A C 1
ATOM 1677 O O . GLY A 1 215 ? -27.900 -10.220 33.633 1.00 94.94 215 GLY A O 1
ATOM 1678 N N . LEU A 1 216 ? -28.694 -9.971 31.552 1.00 93.06 216 LEU A N 1
ATOM 1679 C CA . LEU A 1 216 ? -30.057 -10.411 31.876 1.00 93.06 216 LEU A CA 1
ATOM 1680 C C . LEU A 1 216 ? -30.106 -11.884 32.332 1.00 93.06 216 LEU A C 1
ATOM 1682 O O . LEU A 1 216 ? -30.833 -12.207 33.269 1.00 93.06 216 LEU A O 1
ATOM 1686 N N . ALA A 1 217 ? -29.310 -12.773 31.725 1.00 97.19 217 ALA A N 1
ATOM 1687 C CA . ALA A 1 217 ? -29.190 -14.174 32.149 1.00 97.19 217 ALA A CA 1
ATOM 1688 C C . ALA A 1 217 ? -28.511 -14.335 33.527 1.00 97.19 217 ALA A C 1
ATOM 1690 O O . ALA A 1 217 ? -28.786 -15.295 34.245 1.00 97.19 217 ALA A O 1
ATOM 1691 N N . GLU A 1 218 ? -27.686 -13.369 33.936 1.00 96.94 218 GLU A N 1
ATOM 1692 C CA . GLU A 1 218 ? -27.133 -13.242 35.292 1.00 96.94 218 GLU A CA 1
ATOM 1693 C C . GLU A 1 218 ? -28.134 -12.626 36.302 1.00 96.94 218 GLU A C 1
ATOM 1695 O O . GLU A 1 218 ? -27.762 -12.326 37.435 1.00 96.94 218 GLU A O 1
ATOM 1700 N N . ASN A 1 219 ? -29.415 -12.483 35.931 1.00 96.75 219 ASN A N 1
ATOM 1701 C CA . ASN A 1 219 ? -30.507 -11.873 36.713 1.00 96.75 219 ASN A CA 1
ATOM 1702 C C . ASN A 1 219 ? -30.325 -10.374 37.019 1.00 96.75 219 ASN A C 1
ATOM 1704 O O . ASN A 1 219 ? -30.919 -9.854 37.965 1.00 96.75 219 ASN A O 1
ATOM 1708 N N . GLN A 1 220 ? -29.529 -9.663 36.219 1.00 95.00 220 GLN A N 1
ATOM 1709 C CA . GLN A 1 220 ? -29.402 -8.208 36.320 1.00 95.00 220 GLN A CA 1
ATOM 1710 C C . GLN A 1 220 ? -30.657 -7.534 35.749 1.00 95.00 220 GLN A C 1
ATOM 1712 O O . GLN A 1 220 ? -31.278 -8.050 34.815 1.00 95.00 220 GLN A O 1
ATOM 1717 N N . SER A 1 221 ? -31.029 -6.362 36.264 1.00 93.81 221 SER A N 1
ATOM 1718 C CA . SER A 1 221 ? -32.103 -5.578 35.651 1.00 93.81 221 SER A CA 1
ATOM 1719 C C . SER A 1 221 ? -31.692 -5.051 34.272 1.00 93.81 221 SER A C 1
ATOM 1721 O O . SER A 1 221 ? -30.509 -4.910 33.955 1.00 93.81 221 SER A O 1
ATOM 1723 N N . LEU A 1 222 ? -32.683 -4.685 33.452 1.00 86.69 222 LEU A N 1
ATOM 1724 C CA . LEU A 1 222 ? -32.441 -4.081 32.139 1.00 86.69 222 LEU A CA 1
ATOM 1725 C C . LEU A 1 222 ? -31.542 -2.833 32.237 1.00 86.69 222 LEU A C 1
ATOM 1727 O O . LEU A 1 222 ? -30.652 -2.660 31.411 1.00 86.69 222 LEU A O 1
ATOM 1731 N N . SER A 1 223 ? -31.728 -2.006 33.272 1.00 90.31 223 SER A N 1
ATOM 1732 C CA . SER A 1 223 ? -30.918 -0.802 33.499 1.00 90.31 223 SER A CA 1
ATOM 1733 C C . SER A 1 223 ? -29.445 -1.136 33.768 1.00 90.31 223 SER A C 1
ATOM 1735 O O . SER A 1 223 ? -28.556 -0.532 33.175 1.00 90.31 223 SER A O 1
ATOM 1737 N N . GLU A 1 224 ? -29.178 -2.153 34.594 1.00 88.38 224 GLU A N 1
ATOM 1738 C CA . GLU A 1 224 ? -27.815 -2.593 34.935 1.00 88.38 224 GLU A CA 1
ATOM 1739 C C . GLU A 1 224 ? -27.115 -3.317 33.778 1.00 88.38 224 GLU A C 1
ATOM 1741 O O . GLU A 1 224 ? -25.898 -3.207 33.624 1.00 88.38 224 GLU A O 1
ATOM 1746 N N . ALA A 1 225 ? -27.869 -4.054 32.957 1.00 87.31 225 ALA A N 1
ATOM 1747 C CA . ALA A 1 225 ? -27.337 -4.727 31.776 1.00 87.31 225 ALA A CA 1
ATOM 1748 C C . ALA A 1 225 ? -26.921 -3.717 30.688 1.00 87.31 225 ALA A C 1
ATOM 1750 O O . ALA A 1 225 ? -25.871 -3.885 30.066 1.00 87.31 225 ALA A O 1
ATOM 1751 N N . TRP A 1 226 ? -27.698 -2.643 30.488 1.00 88.31 226 TRP A N 1
ATOM 1752 C CA . TRP A 1 226 ? -27.352 -1.569 29.549 1.00 88.31 226 TRP A CA 1
ATOM 1753 C C . TRP A 1 226 ? -26.271 -0.622 30.084 1.00 88.31 226 TRP A C 1
ATOM 1755 O O . TRP A 1 226 ? -25.382 -0.251 29.321 1.00 88.31 226 TRP A O 1
ATOM 1765 N N . SER A 1 227 ? -26.259 -0.284 31.380 1.00 89.62 227 SER A N 1
ATOM 1766 C CA . SER A 1 227 ? -25.237 0.611 31.958 1.00 89.62 227 SER A CA 1
ATOM 1767 C C . SER A 1 227 ? -23.820 0.016 31.972 1.00 89.62 227 SER A C 1
ATOM 1769 O O . SER A 1 227 ? -22.857 0.725 32.251 1.00 89.62 227 SER A O 1
ATOM 1771 N N . LYS A 1 228 ? -23.676 -1.285 31.687 1.00 91.81 228 LYS A N 1
ATOM 1772 C CA . LYS A 1 228 ? -22.390 -1.988 31.524 1.00 91.81 228 LYS A CA 1
ATOM 1773 C C . LYS A 1 228 ? -21.871 -2.003 30.080 1.00 91.81 228 LYS A C 1
ATOM 1775 O O . LYS A 1 228 ? -20.776 -2.515 29.839 1.00 91.81 228 LYS A O 1
ATOM 1780 N N . ILE A 1 229 ? -22.621 -1.472 29.112 1.00 89.62 229 ILE A N 1
ATOM 1781 C CA . ILE A 1 229 ? -22.169 -1.359 27.721 1.00 89.62 229 ILE A CA 1
ATOM 1782 C C . ILE A 1 229 ? -21.209 -0.164 27.598 1.00 89.62 229 ILE A C 1
ATOM 1784 O O . ILE A 1 229 ? -21.606 0.956 27.908 1.00 89.62 229 ILE A O 1
ATOM 1788 N N . PRO A 1 230 ? -19.953 -0.355 27.140 1.00 89.00 230 PRO A N 1
ATOM 1789 C CA . PRO A 1 230 ? -19.019 0.758 26.986 1.00 89.00 230 PRO A CA 1
ATOM 1790 C C . PRO A 1 230 ? -19.514 1.763 25.943 1.00 89.00 230 PRO A C 1
ATOM 1792 O O . PRO A 1 230 ? -19.845 1.371 24.823 1.00 89.00 230 PRO A O 1
ATOM 1795 N N . GLU A 1 231 ? -19.466 3.058 26.256 1.00 84.62 231 GLU A N 1
ATOM 1796 C CA . GLU A 1 231 ? -19.877 4.131 25.334 1.00 84.62 231 GLU A CA 1
ATOM 1797 C C . GLU A 1 231 ? -19.141 4.052 23.987 1.00 84.62 231 GLU A C 1
ATOM 1799 O O . GLU A 1 231 ? -19.751 4.210 22.936 1.00 84.62 231 GLU A O 1
ATOM 1804 N N . LYS A 1 232 ? -17.848 3.695 24.000 1.00 80.88 232 LYS A N 1
ATOM 1805 C CA . LYS A 1 232 ? -17.033 3.460 22.794 1.00 80.88 232 LYS A CA 1
ATOM 1806 C C . LYS A 1 232 ? -17.601 2.350 21.891 1.00 80.88 232 LYS A C 1
ATOM 1808 O O . LYS A 1 232 ? -17.528 2.470 20.673 1.00 80.88 232 LYS A O 1
ATOM 1813 N N . LEU A 1 233 ? -18.199 1.301 22.468 1.00 84.38 233 LEU A N 1
ATOM 1814 C CA . LEU A 1 233 ? -18.852 0.224 21.713 1.00 84.38 233 LEU A CA 1
ATOM 1815 C C . LEU A 1 233 ? -20.182 0.701 21.112 1.00 84.38 233 LEU A C 1
ATOM 1817 O O . LEU A 1 233 ? -20.431 0.472 19.932 1.00 84.38 233 LEU A O 1
ATOM 1821 N N . ALA A 1 234 ? -21.000 1.408 21.898 1.00 80.00 234 ALA A N 1
ATOM 1822 C CA . ALA A 1 234 ? -22.254 1.995 21.422 1.00 80.00 234 ALA A CA 1
ATOM 1823 C C . ALA A 1 234 ? -22.024 3.058 20.329 1.00 80.00 234 ALA A C 1
ATOM 1825 O O . ALA A 1 234 ? -22.778 3.135 19.364 1.00 80.00 234 ALA A O 1
ATOM 1826 N N . PHE A 1 235 ? -20.942 3.836 20.427 1.00 78.75 235 PHE A N 1
ATOM 1827 C CA . PHE A 1 235 ? -20.560 4.828 19.423 1.00 78.75 235 PHE A CA 1
ATOM 1828 C C . PHE A 1 235 ? -20.120 4.188 18.098 1.00 78.75 235 PHE A C 1
ATOM 1830 O O . PHE A 1 235 ? -20.397 4.739 17.032 1.00 78.75 235 PHE A O 1
ATOM 1837 N N . TYR A 1 236 ? -19.492 3.007 18.113 1.00 80.12 236 TYR A N 1
ATOM 1838 C CA . TYR A 1 236 ? -19.223 2.271 16.872 1.00 80.12 236 TYR A CA 1
ATOM 1839 C C . TYR A 1 236 ? -20.499 1.751 16.186 1.00 80.12 236 TYR A C 1
ATOM 1841 O O . TYR A 1 236 ? -20.505 1.619 14.962 1.00 80.12 236 TYR A O 1
ATOM 1849 N N . ASP A 1 237 ? -21.594 1.555 16.927 1.00 92.75 237 ASP A N 1
ATOM 1850 C CA . ASP A 1 237 ? -22.911 1.172 16.393 1.00 92.75 237 ASP A CA 1
ATOM 1851 C C . ASP A 1 237 ? -23.745 2.369 15.877 1.00 92.75 237 ASP A C 1
ATOM 1853 O O . ASP A 1 237 ? -24.956 2.280 15.686 1.00 92.75 237 ASP A O 1
ATOM 1857 N N . TYR A 1 238 ? -23.107 3.518 15.623 1.00 82.50 238 TYR A N 1
ATOM 1858 C CA . TYR A 1 238 ? -23.748 4.710 15.066 1.00 82.50 238 TYR A CA 1
ATOM 1859 C C . TYR A 1 238 ? -23.427 4.899 13.577 1.00 82.50 238 TYR A C 1
ATOM 1861 O O . TYR A 1 238 ? -22.269 5.052 13.182 1.00 82.50 238 TYR A O 1
ATOM 1869 N N . ILE A 1 239 ? -24.469 5.005 12.741 1.00 89.50 239 ILE A N 1
ATOM 1870 C CA . ILE A 1 239 ? -24.337 5.178 11.282 1.00 89.50 239 ILE A CA 1
ATOM 1871 C C . ILE A 1 239 ? -23.488 6.393 10.875 1.00 89.50 239 ILE A C 1
ATOM 1873 O O . ILE A 1 239 ? -22.881 6.372 9.808 1.00 89.50 239 ILE A O 1
ATOM 1877 N N . GLY A 1 240 ? -23.394 7.437 11.708 1.00 79.06 240 GLY A N 1
ATOM 1878 C CA . GLY A 1 240 ? -22.554 8.603 11.418 1.00 79.06 240 GLY A CA 1
ATOM 1879 C C . GLY A 1 240 ? -21.052 8.306 11.367 1.00 79.06 240 GLY A C 1
ATOM 1880 O O . GLY A 1 240 ? -20.318 9.059 10.734 1.00 79.06 240 GLY A O 1
ATOM 1881 N N . ASN A 1 241 ? -20.615 7.190 11.958 1.00 79.00 241 ASN A N 1
ATOM 1882 C CA . ASN A 1 241 ? -19.232 6.716 11.908 1.00 79.00 241 ASN A CA 1
ATOM 1883 C C . ASN A 1 241 ? -18.952 5.784 10.711 1.00 79.00 241 ASN A C 1
ATOM 1885 O O . ASN A 1 241 ? -17.798 5.435 10.465 1.00 79.00 241 ASN A O 1
ATOM 1889 N N . ASN A 1 242 ? -19.973 5.394 9.934 1.00 87.12 242 ASN A N 1
ATOM 1890 C CA . ASN A 1 242 ? -19.801 4.578 8.730 1.00 87.12 242 ASN A CA 1
ATOM 1891 C C . ASN A 1 242 ? -19.178 5.429 7.594 1.00 87.12 242 ASN A C 1
ATOM 1893 O O . ASN A 1 242 ? -19.798 6.401 7.146 1.00 87.12 242 ASN A O 1
ATOM 1897 N N . PRO A 1 243 ? -17.996 5.064 7.052 1.00 87.69 243 PRO A N 1
ATOM 1898 C CA . PRO A 1 243 ? -17.303 5.865 6.037 1.00 87.69 243 PRO A CA 1
ATOM 1899 C C . PRO A 1 243 ? -18.093 6.020 4.724 1.00 87.69 243 PRO A C 1
ATOM 1901 O O . PRO A 1 243 ? -17.858 6.965 3.974 1.00 87.69 243 PRO A O 1
ATOM 1904 N N . ALA A 1 244 ? -19.076 5.154 4.451 1.00 92.81 244 ALA A N 1
ATOM 1905 C CA . ALA A 1 244 ? -19.936 5.232 3.268 1.00 92.81 244 ALA A CA 1
ATOM 1906 C C . ALA A 1 244 ? -21.051 6.306 3.353 1.00 92.81 244 ALA A C 1
ATOM 1908 O O . ALA A 1 244 ? -21.944 6.326 2.505 1.00 92.81 244 ALA A O 1
ATOM 1909 N N . LYS A 1 245 ? -21.041 7.197 4.359 1.00 83.88 245 LYS A N 1
ATOM 1910 C CA . LYS A 1 245 ? -22.044 8.273 4.528 1.00 83.88 245 LYS A CA 1
ATOM 1911 C C . LYS A 1 245 ? -21.599 9.665 4.055 1.00 83.88 245 LYS A C 1
ATOM 1913 O O . LYS A 1 245 ? -22.443 10.564 3.982 1.00 83.88 245 LYS A O 1
ATOM 1918 N N . GLY A 1 246 ? -20.320 9.842 3.719 1.00 80.88 246 GLY A N 1
ATOM 1919 C CA . GLY A 1 246 ? -19.746 11.110 3.251 1.00 80.88 246 GLY A CA 1
ATOM 1920 C C . GLY A 1 246 ? -20.201 11.560 1.852 1.00 80.88 246 GLY A C 1
ATOM 1921 O O . GLY A 1 246 ? -21.191 11.081 1.301 1.00 80.88 246 GLY A O 1
ATOM 1922 N N . GLY A 1 247 ? -19.472 12.514 1.270 1.00 75.50 247 GLY A N 1
ATOM 1923 C CA . GLY A 1 247 ? -19.684 12.998 -0.097 1.00 75.50 247 GLY A CA 1
ATOM 1924 C C . GLY A 1 247 ? -18.501 13.842 -0.576 1.00 75.50 247 GLY A C 1
ATOM 1925 O O . GLY A 1 247 ? -17.918 14.568 0.225 1.00 75.50 247 GLY A O 1
ATOM 1926 N N . LEU A 1 248 ? -18.155 13.741 -1.865 1.00 76.06 248 LEU A N 1
ATOM 1927 C CA . LEU A 1 248 ? -16.871 14.198 -2.428 1.00 76.06 248 LEU A CA 1
ATOM 1928 C C . LEU A 1 248 ? -16.529 15.675 -2.161 1.00 76.06 248 LEU A C 1
ATOM 1930 O O . LEU A 1 248 ? -15.372 15.991 -1.920 1.00 76.06 248 LEU A O 1
ATOM 1934 N N . PHE A 1 249 ? -17.522 16.565 -2.180 1.00 77.62 249 PHE A N 1
ATOM 1935 C CA . PHE A 1 249 ? -17.322 18.010 -2.000 1.00 77.62 249 PHE A CA 1
ATOM 1936 C C . PHE A 1 249 ? -17.723 18.522 -0.609 1.00 77.62 249 PHE A C 1
ATOM 1938 O O . PHE A 1 249 ? -17.814 19.724 -0.407 1.00 77.62 249 PHE A O 1
ATOM 1945 N N . ARG A 1 250 ? -17.978 17.639 0.368 1.00 71.81 250 ARG A N 1
ATOM 1946 C CA . ARG A 1 250 ? -18.404 18.046 1.719 1.00 71.81 250 ARG A CA 1
ATOM 1947 C C . ARG A 1 250 ? -17.209 18.459 2.594 1.00 71.81 250 ARG A C 1
ATOM 1949 O O . ARG A 1 250 ? -16.943 17.815 3.608 1.00 71.81 250 ARG A O 1
ATOM 1956 N N . ALA A 1 251 ? -16.488 19.500 2.187 1.00 59.50 251 ALA A N 1
ATOM 1957 C CA . ALA A 1 251 ? -15.352 20.059 2.929 1.00 59.50 251 ALA A CA 1
ATOM 1958 C C . ALA A 1 251 ? -15.769 21.231 3.840 1.00 59.50 251 ALA A C 1
ATOM 1960 O O . ALA A 1 251 ? -15.342 21.300 4.988 1.00 59.50 251 ALA A O 1
ATOM 1961 N N . ASP A 1 252 ? -16.646 22.101 3.345 1.00 46.53 252 ASP A N 1
ATOM 1962 C CA . ASP A 1 252 ? -17.264 23.240 4.031 1.00 46.53 252 ASP A CA 1
ATOM 1963 C C . ASP A 1 252 ? -18.711 22.929 4.467 1.00 46.53 252 ASP A C 1
ATOM 1965 O O . ASP A 1 252 ? -19.217 21.830 4.229 1.00 46.53 252 ASP A O 1
ATOM 1969 N N . GLY A 1 253 ? -19.340 23.844 5.219 1.00 45.47 253 GLY A N 1
ATOM 1970 C CA . GLY A 1 253 ? -20.435 23.543 6.155 1.00 45.47 253 GLY A CA 1
ATOM 1971 C C . GLY A 1 253 ? -21.744 24.317 5.967 1.00 45.47 253 GLY A C 1
ATOM 1972 O O . GLY A 1 253 ? -22.332 24.724 6.962 1.00 45.47 253 GLY A O 1
ATOM 1973 N N . ASP A 1 254 ? -22.226 24.491 4.734 1.00 49.09 254 ASP A N 1
ATOM 1974 C CA . ASP A 1 254 ? -23.518 25.149 4.433 1.00 49.09 254 ASP A CA 1
ATOM 1975 C C . ASP A 1 254 ? -24.613 24.163 3.955 1.00 49.09 254 ASP A C 1
ATOM 1977 O O . ASP A 1 254 ? -25.490 24.495 3.155 1.00 49.09 254 ASP A O 1
ATOM 1981 N N . GLY A 1 255 ? -24.590 22.920 4.456 1.00 50.81 255 GLY A N 1
ATOM 1982 C CA . GLY A 1 255 ? -25.526 21.830 4.122 1.00 50.81 255 GLY A CA 1
ATOM 1983 C C . GLY A 1 255 ? -26.969 22.002 4.634 1.00 50.81 255 GLY A C 1
ATOM 1984 O O . GLY A 1 255 ? -27.500 21.120 5.305 1.00 50.81 255 GLY A O 1
ATOM 1985 N N . ILE A 1 256 ? -27.611 23.136 4.343 1.00 39.62 256 ILE A N 1
ATOM 1986 C CA . ILE A 1 256 ? -28.901 23.549 4.910 1.00 39.62 256 ILE A CA 1
ATOM 1987 C C . ILE A 1 256 ? -30.078 22.713 4.368 1.00 39.62 256 ILE A C 1
ATOM 1989 O O . ILE A 1 256 ? -30.558 22.925 3.255 1.00 39.62 256 ILE A O 1
ATOM 1993 N N . VAL A 1 257 ? -30.645 21.864 5.228 1.00 35.94 257 VAL A N 1
ATOM 1994 C CA . VAL A 1 257 ? -32.017 21.327 5.124 1.00 35.94 257 VAL A CA 1
ATOM 1995 C C . VAL A 1 257 ? -32.773 21.728 6.395 1.00 35.94 257 VAL A C 1
ATOM 1997 O O . VAL A 1 257 ? -32.193 21.702 7.478 1.00 35.94 257 VAL A O 1
ATOM 2000 N N . ARG A 1 258 ? -34.036 22.171 6.278 1.00 34.91 258 ARG A N 1
ATOM 2001 C CA . ARG A 1 258 ? -34.746 22.859 7.382 1.00 34.91 258 ARG A CA 1
ATOM 2002 C C . ARG A 1 258 ? -35.972 22.145 7.980 1.00 34.91 258 ARG A C 1
ATOM 2004 O O . ARG A 1 258 ? -36.430 22.626 9.010 1.00 34.91 258 ARG A O 1
ATOM 2011 N N . ALA A 1 259 ? -36.501 21.063 7.387 1.00 29.31 259 ALA A N 1
ATOM 2012 C CA . ALA A 1 259 ? -37.612 20.263 7.950 1.00 29.31 259 ALA A CA 1
ATOM 2013 C C . ALA A 1 259 ? -37.935 18.962 7.166 1.00 29.31 259 ALA A C 1
ATOM 2015 O O . ALA A 1 259 ? -37.626 18.858 5.980 1.00 29.31 259 ALA A O 1
ATOM 2016 N N . ASP A 1 260 ? -38.679 18.067 7.827 1.00 38.41 260 ASP A N 1
ATOM 2017 C CA . ASP A 1 260 ? -39.605 17.004 7.365 1.00 38.41 260 ASP A CA 1
ATOM 2018 C C . ASP A 1 260 ? -40.695 16.827 8.481 1.00 38.41 260 ASP A C 1
ATOM 2020 O O . ASP A 1 260 ? -40.818 17.736 9.302 1.00 38.41 260 ASP A O 1
ATOM 2024 N N . VAL A 1 261 ? -41.643 15.878 8.631 1.00 40.50 261 VAL A N 1
ATOM 2025 C CA . VAL A 1 261 ? -42.044 14.533 8.124 1.00 40.50 261 VAL A CA 1
ATOM 2026 C C . VAL A 1 261 ? -43.608 14.455 8.197 1.00 40.50 261 VAL A C 1
ATOM 2028 O O . VAL A 1 261 ? -44.191 15.236 8.959 1.00 40.50 261 VAL A O 1
ATOM 2031 N N . PRO A 1 262 ? -44.378 13.539 7.552 1.00 46.16 262 PRO A N 1
ATOM 2032 C CA . PRO A 1 262 ? -44.159 12.700 6.366 1.00 46.16 262 PRO A CA 1
ATOM 2033 C C . PRO A 1 262 ? -45.053 13.120 5.167 1.00 46.16 262 PRO A C 1
ATOM 2035 O O . PRO A 1 262 ? -45.888 14.016 5.259 1.00 46.16 262 PRO A O 1
ATOM 2038 N N . PHE A 1 263 ? -44.944 12.389 4.052 1.00 62.00 263 PHE A N 1
ATOM 2039 C CA . PHE A 1 263 ? -45.669 12.617 2.788 1.00 62.00 263 PHE A CA 1
ATOM 2040 C C . PHE A 1 263 ? -47.201 12.378 2.817 1.00 62.00 263 PHE A C 1
ATOM 2042 O O . PHE A 1 263 ? -47.927 12.976 2.025 1.00 62.00 263 PHE A O 1
ATOM 2049 N N . ARG A 1 264 ? -47.734 11.537 3.718 1.00 51.53 264 ARG A N 1
ATOM 2050 C CA . ARG A 1 264 ? -49.189 11.348 3.920 1.00 51.53 264 ARG A CA 1
ATOM 2051 C C . ARG A 1 264 ? -49.507 11.140 5.403 1.00 51.53 264 ARG A C 1
ATOM 2053 O O . ARG A 1 264 ? -48.854 10.339 6.059 1.00 51.53 264 ARG A O 1
ATOM 2060 N N . ARG A 1 265 ? -50.529 11.843 5.911 1.00 64.56 265 ARG A N 1
ATOM 2061 C CA . ARG A 1 265 ? -50.943 11.831 7.335 1.00 64.56 265 ARG A CA 1
ATOM 2062 C C . ARG A 1 265 ? -52.344 11.247 7.601 1.00 64.56 265 ARG A C 1
ATOM 2064 O O . ARG A 1 265 ? -52.715 11.089 8.756 1.00 64.56 265 ARG A O 1
ATOM 2071 N N . ALA A 1 266 ? -53.110 10.914 6.556 1.00 57.06 266 ALA A N 1
ATOM 2072 C CA . ALA A 1 266 ? -54.554 10.640 6.639 1.00 57.06 266 ALA A CA 1
ATOM 2073 C C . ALA A 1 266 ? -54.971 9.419 7.491 1.00 57.06 266 ALA A C 1
ATOM 2075 O O . ALA A 1 266 ? -56.114 9.358 7.928 1.00 57.06 266 ALA A O 1
ATOM 2076 N N . GLU A 1 267 ? -54.066 8.466 7.733 1.00 51.91 267 GLU A N 1
ATOM 2077 C CA . GLU A 1 267 ? -54.355 7.208 8.449 1.00 51.91 267 GLU A CA 1
ATOM 2078 C C . GLU A 1 267 ? -53.371 6.946 9.609 1.00 51.91 267 GLU A C 1
ATOM 2080 O O . GLU A 1 267 ? -53.201 5.811 10.053 1.00 51.91 267 GLU A O 1
ATOM 2085 N N . SER A 1 268 ? -52.694 7.989 10.108 1.00 45.53 268 SER A N 1
ATOM 2086 C CA . SER A 1 268 ? -51.705 7.837 11.182 1.00 45.53 268 SER A CA 1
ATOM 2087 C C . SER A 1 268 ? -52.345 7.409 12.508 1.00 45.53 268 SER A C 1
ATOM 2089 O O . SER A 1 268 ? -53.281 8.049 12.991 1.00 45.53 268 SER A O 1
ATOM 2091 N N . LYS A 1 269 ? -51.798 6.347 13.111 1.00 44.69 269 LYS A N 1
ATOM 2092 C CA . LYS A 1 269 ? -52.194 5.802 14.428 1.00 44.69 269 LYS A CA 1
ATOM 2093 C C . LYS A 1 269 ? -51.039 5.721 15.440 1.00 44.69 269 LYS A C 1
ATOM 2095 O O . LYS A 1 269 ? -51.252 5.288 16.565 1.00 44.69 269 LYS A O 1
ATOM 2100 N N . TYR A 1 270 ? -49.833 6.108 15.021 1.00 48.47 270 TYR A N 1
ATOM 2101 C CA . TYR A 1 270 ? -48.586 6.006 15.788 1.00 48.47 270 TYR A CA 1
ATOM 2102 C C . TYR A 1 270 ? -47.703 7.252 15.587 1.00 48.47 270 TYR A C 1
ATOM 2104 O O . TYR A 1 270 ? -46.483 7.141 15.478 1.00 48.47 270 TYR A O 1
ATOM 2112 N N . SER A 1 271 ? -48.303 8.439 15.446 1.00 53.56 271 SER A N 1
ATOM 2113 C CA . SER A 1 271 ? -47.522 9.675 15.313 1.00 53.56 271 SER A CA 1
ATOM 2114 C C . SER A 1 271 ? -46.854 10.058 16.641 1.00 53.56 271 SER A C 1
ATOM 2116 O O . SER A 1 271 ? -47.310 9.653 17.711 1.00 53.56 271 SER A O 1
ATOM 2118 N N . VAL A 1 272 ? -45.790 10.863 16.587 1.00 57.81 272 VAL A N 1
ATOM 2119 C CA . VAL A 1 272 ? -45.069 11.352 17.782 1.00 57.81 272 VAL A CA 1
ATOM 2120 C C . VAL A 1 272 ? -46.026 12.052 18.755 1.00 57.81 272 VAL A C 1
ATOM 2122 O O . VAL A 1 272 ? -45.952 11.843 19.964 1.00 57.81 272 VAL A O 1
ATOM 2125 N N . GLU A 1 273 ? -46.979 12.806 18.211 1.00 60.00 273 GLU A N 1
ATOM 2126 C CA . GLU A 1 273 ? -48.017 13.549 18.927 1.00 60.00 273 GLU A CA 1
ATOM 2127 C C . GLU A 1 273 ? -49.126 12.642 19.497 1.00 60.00 273 GLU A C 1
ATOM 2129 O O . GLU A 1 273 ? -49.720 12.976 20.518 1.00 60.00 273 GLU A O 1
ATOM 2134 N N . GLN A 1 274 ? -49.405 11.494 18.864 1.00 54.28 274 GLN A N 1
ATOM 2135 C CA . GLN A 1 274 ? -50.363 10.488 19.352 1.00 54.28 274 GLN A CA 1
ATOM 2136 C C . GLN A 1 274 ? -49.763 9.571 20.428 1.00 54.28 274 GLN A C 1
ATOM 2138 O O . GLN A 1 274 ? -50.487 9.094 21.298 1.00 54.28 274 GLN A O 1
ATOM 2143 N N . VAL A 1 275 ? -48.459 9.295 20.345 1.00 49.47 275 VAL A N 1
ATOM 2144 C CA . VAL A 1 275 ? -47.733 8.380 21.244 1.00 49.47 275 VAL A CA 1
ATOM 2145 C C . VAL A 1 275 ? -47.101 9.125 22.430 1.00 49.47 275 VAL A C 1
ATOM 2147 O O . VAL A 1 275 ? -46.819 8.510 23.453 1.00 49.47 275 VAL A O 1
ATOM 2150 N N . GLY A 1 276 ? -46.918 10.447 22.330 1.00 48.41 276 GLY A N 1
ATOM 2151 C CA . GLY A 1 276 ? -46.371 11.276 23.408 1.00 48.41 276 GLY A CA 1
ATOM 2152 C C . GLY A 1 276 ? -44.860 11.116 23.598 1.00 48.41 276 GLY A C 1
ATOM 2153 O O . GLY A 1 276 ? -44.375 11.184 24.725 1.00 48.41 276 GLY A O 1
ATOM 2154 N N . VAL A 1 277 ? -44.114 10.869 22.515 1.00 42.88 277 VAL A N 1
ATOM 2155 C CA . VAL A 1 277 ? -42.663 10.632 22.587 1.00 42.88 277 VAL A CA 1
ATOM 2156 C C . VAL A 1 277 ? -41.927 11.938 22.888 1.00 42.88 277 VAL A C 1
ATOM 2158 O O . VAL A 1 277 ? -41.871 12.835 22.048 1.00 42.88 277 VAL A O 1
ATOM 2161 N N . THR A 1 278 ? -41.321 12.025 24.070 1.00 40.03 278 THR A N 1
ATOM 2162 C CA . THR A 1 278 ? -40.352 13.068 24.422 1.00 40.03 278 THR A CA 1
ATOM 2163 C C . THR A 1 278 ? -38.928 12.621 24.088 1.00 40.03 278 THR A C 1
ATOM 2165 O O . THR A 1 278 ? -38.599 11.437 24.137 1.00 40.03 278 THR A O 1
ATOM 2168 N N . VAL A 1 279 ? -38.066 13.580 23.745 1.00 42.41 279 VAL A N 1
ATOM 2169 C CA . VAL A 1 279 ? -36.626 13.365 23.573 1.00 42.41 279 VAL A CA 1
ATOM 2170 C C . VAL A 1 279 ? -35.880 14.634 23.974 1.00 42.41 279 VAL A C 1
ATOM 2172 O O . VAL A 1 279 ? -36.213 15.725 23.514 1.00 42.41 279 VAL A O 1
ATOM 2175 N N . GLU A 1 280 ? -34.873 14.492 24.832 1.00 30.70 280 GLU A N 1
ATOM 2176 C CA . GLU A 1 280 ? -33.944 15.567 25.183 1.00 30.70 280 GLU A CA 1
ATOM 2177 C C . GLU A 1 280 ? -32.584 15.272 24.545 1.00 30.70 280 GLU A C 1
ATOM 2179 O O . GLU A 1 280 ? -32.026 14.187 24.709 1.00 30.70 280 GLU A O 1
ATOM 2184 N N . PHE A 1 281 ? -32.056 16.238 23.793 1.00 39.06 281 PHE A N 1
ATOM 2185 C CA . PHE A 1 281 ? -30.750 16.135 23.148 1.00 39.06 281 PHE A CA 1
ATOM 2186 C C . PHE A 1 281 ? -29.737 17.013 23.880 1.00 39.06 281 PHE A C 1
ATOM 2188 O O . PHE A 1 281 ? -29.808 18.239 23.812 1.00 39.06 281 PHE A O 1
ATOM 2195 N N . TYR A 1 282 ? -28.754 16.380 24.516 1.00 39.16 282 TYR A N 1
ATOM 2196 C CA . TYR A 1 282 ? -27.579 17.051 25.064 1.00 39.16 282 TYR A CA 1
ATOM 2197 C C . TYR A 1 282 ? -26.392 16.830 24.123 1.00 39.16 282 TYR A C 1
ATOM 2199 O O . TYR A 1 282 ? -25.878 15.720 24.008 1.00 39.16 282 TYR A O 1
ATOM 2207 N N . GLY A 1 283 ? -25.969 17.880 23.419 1.00 49.34 283 GLY A N 1
ATOM 2208 C CA . GLY A 1 283 ? -24.834 17.814 22.499 1.00 49.34 283 GLY A CA 1
ATOM 2209 C C . GLY A 1 283 ? -24.571 19.149 21.809 1.00 49.34 283 GLY A C 1
ATOM 2210 O O . GLY A 1 283 ? -25.500 19.818 21.358 1.00 49.34 283 GLY A O 1
ATOM 2211 N N . ASP A 1 284 ? -23.301 19.543 21.730 1.00 48.28 284 ASP A N 1
ATOM 2212 C CA . ASP A 1 284 ? -22.912 20.834 21.168 1.00 48.28 284 ASP A CA 1
ATOM 2213 C C . ASP A 1 284 ? -22.675 20.766 19.649 1.00 48.28 284 ASP A C 1
ATOM 2215 O O . ASP A 1 284 ? -21.758 20.104 19.165 1.00 48.28 284 ASP A O 1
ATOM 2219 N N . ARG A 1 285 ? -23.492 21.504 18.889 1.00 61.34 285 ARG A N 1
ATOM 2220 C CA . ARG A 1 285 ? -23.267 21.790 17.459 1.00 61.34 285 ARG A CA 1
ATOM 2221 C C . ARG A 1 285 ? -22.663 23.175 17.210 1.00 61.34 285 ARG A C 1
ATOM 2223 O O . ARG A 1 285 ? -22.242 23.445 16.083 1.00 61.34 285 ARG A O 1
ATOM 2230 N N . ALA A 1 286 ? -22.647 24.054 18.211 1.00 64.12 286 ALA A N 1
ATOM 2231 C CA . ALA A 1 286 ? -22.309 25.464 18.077 1.00 64.12 286 ALA A CA 1
ATOM 2232 C C . ALA A 1 286 ? -20.799 25.707 17.956 1.00 64.12 286 ALA A C 1
ATOM 2234 O O . ALA A 1 286 ? -20.413 26.489 17.088 1.00 64.12 286 ALA A O 1
ATOM 2235 N N . THR A 1 287 ? -19.950 25.010 18.730 1.00 65.88 287 THR A N 1
ATOM 2236 C CA . THR A 1 287 ? -18.482 25.217 18.714 1.00 65.88 287 THR A CA 1
ATOM 2237 C C . THR A 1 287 ? -17.877 25.141 17.307 1.00 65.88 287 THR A C 1
ATOM 2239 O O . THR A 1 287 ? -17.093 26.008 16.928 1.00 65.88 287 THR A O 1
ATOM 2242 N N . LEU A 1 288 ? -18.288 24.157 16.497 1.00 65.50 288 LEU A N 1
ATOM 2243 C CA . LEU A 1 288 ? -17.834 23.991 15.105 1.00 65.50 288 LEU A CA 1
ATOM 2244 C C . LEU A 1 288 ? -18.868 24.440 14.053 1.00 65.50 288 LEU A C 1
ATOM 2246 O O . LEU A 1 288 ? -18.657 24.222 12.864 1.00 65.50 288 LEU A O 1
ATOM 2250 N N . LYS A 1 289 ? -19.995 25.036 14.473 1.00 75.31 289 LYS A N 1
ATOM 2251 C CA . LYS A 1 289 ? -21.133 25.429 13.610 1.00 75.31 289 LYS A CA 1
ATOM 2252 C C . LYS A 1 289 ? -21.606 24.305 12.668 1.00 75.31 289 LYS A C 1
ATOM 2254 O O . LYS A 1 289 ? -21.941 24.544 11.513 1.00 75.31 289 LYS A O 1
ATOM 2259 N N . SER A 1 290 ? -21.617 23.069 13.166 1.00 65.88 290 SER A N 1
ATOM 2260 C CA . SER A 1 290 ? -21.764 21.857 12.345 1.00 65.88 290 SER A CA 1
ATOM 2261 C C . SER A 1 290 ? -23.100 21.821 11.593 1.00 65.88 290 SER A C 1
ATOM 2263 O O . SER A 1 290 ? -24.158 21.835 12.229 1.00 65.88 290 SER A O 1
ATOM 2265 N N . ASP A 1 291 ? -23.064 21.696 10.261 1.00 74.50 291 ASP A N 1
ATOM 2266 C CA . ASP A 1 291 ? -24.248 21.725 9.380 1.00 74.50 291 ASP A CA 1
ATOM 2267 C C . ASP A 1 291 ? -25.270 20.604 9.648 1.00 74.50 291 ASP A C 1
ATOM 2269 O O . ASP A 1 291 ? -26.476 20.808 9.503 1.00 74.50 291 ASP A O 1
ATOM 2273 N N . GLY A 1 292 ? -24.805 19.457 10.147 1.00 74.25 292 GLY A N 1
ATOM 2274 C CA . GLY A 1 292 ? -25.617 18.269 10.429 1.00 74.25 292 GLY A CA 1
ATOM 2275 C C . GLY A 1 292 ? -25.596 17.218 9.314 1.00 74.25 292 GLY A C 1
ATOM 2276 O O . GLY A 1 292 ? -26.371 16.267 9.368 1.00 74.25 292 GLY A O 1
ATOM 2277 N N . VAL A 1 293 ? -24.718 17.357 8.316 1.00 74.44 293 VAL A N 1
ATOM 2278 C CA . VAL A 1 293 ? -24.572 16.414 7.200 1.00 74.44 293 VAL A CA 1
ATOM 2279 C C . VAL A 1 293 ? -23.358 15.505 7.427 1.00 74.44 293 VAL A C 1
ATOM 2281 O O . VAL A 1 293 ? -22.274 15.951 7.799 1.00 74.44 293 VAL A O 1
ATOM 2284 N N . PHE A 1 294 ? -23.498 14.203 7.174 1.00 78.88 294 PHE A N 1
ATOM 2285 C CA . PHE A 1 294 ? -22.400 13.255 7.394 1.00 78.88 294 PHE A CA 1
ATOM 2286 C C . PHE A 1 294 ? -21.182 13.512 6.487 1.00 78.88 294 PHE A C 1
ATOM 2288 O O . PHE A 1 294 ? -21.309 13.801 5.291 1.00 78.88 294 PHE A O 1
ATOM 2295 N N . ARG A 1 295 ? -19.987 13.360 7.066 1.00 78.50 295 ARG A N 1
ATOM 2296 C CA . ARG A 1 295 ? -18.683 13.369 6.380 1.00 78.50 295 ARG A CA 1
ATOM 2297 C C . ARG A 1 295 ? -18.126 11.935 6.286 1.00 78.50 295 ARG A C 1
ATOM 2299 O O . ARG A 1 295 ? -18.788 10.991 6.702 1.00 78.50 295 ARG A O 1
ATOM 2306 N N . SER A 1 296 ? -16.951 11.760 5.681 1.00 80.00 296 SER A N 1
ATOM 2307 C CA . SER A 1 296 ? -16.215 10.481 5.668 1.00 80.00 296 SER A CA 1
ATOM 2308 C C . SER A 1 296 ? -15.094 10.502 6.707 1.00 80.00 296 SER A C 1
ATOM 2310 O O . SER A 1 296 ? -14.498 11.553 6.931 1.00 80.00 296 SER A O 1
ATOM 2312 N N . SER A 1 297 ? -14.745 9.338 7.264 1.00 79.81 297 SER A N 1
ATOM 2313 C CA . SER A 1 297 ? -13.509 9.160 8.038 1.00 79.81 297 SER A CA 1
ATOM 2314 C C . SER A 1 297 ? -12.264 9.106 7.124 1.00 79.81 297 SER A C 1
ATOM 2316 O O . SER A 1 297 ? -12.409 8.972 5.896 1.00 79.81 297 SER A O 1
ATOM 2318 N N . PRO A 1 298 ? -11.037 9.136 7.691 1.00 83.38 298 PRO A N 1
ATOM 2319 C CA . PRO A 1 298 ? -9.794 8.926 6.945 1.00 83.38 298 PRO A CA 1
ATOM 2320 C C . PRO A 1 298 ? -9.766 7.619 6.139 1.00 83.38 298 PRO A C 1
ATOM 2322 O O . PRO A 1 298 ? -9.204 7.606 5.047 1.00 83.38 298 PRO A O 1
ATOM 2325 N N . ARG A 1 299 ? -10.435 6.548 6.604 1.00 92.62 299 ARG A N 1
ATOM 2326 C CA . ARG A 1 299 ? -10.564 5.272 5.870 1.00 92.62 299 ARG A CA 1
ATOM 2327 C C . ARG A 1 299 ? -11.125 5.473 4.461 1.00 92.62 299 ARG A C 1
ATOM 2329 O O . ARG A 1 299 ? -10.579 4.940 3.495 1.00 92.62 299 ARG A O 1
ATOM 2336 N N . GLY A 1 300 ? -12.196 6.259 4.332 1.00 81.75 300 GLY A N 1
ATOM 2337 C CA . GLY A 1 300 ? -12.827 6.542 3.040 1.00 81.75 300 GLY A CA 1
ATOM 2338 C C . GLY A 1 300 ? -11.965 7.432 2.143 1.00 81.75 300 GLY A C 1
ATOM 2339 O O . GLY A 1 300 ? -11.786 7.117 0.967 1.00 81.75 300 GLY A O 1
ATOM 2340 N N . TRP A 1 301 ? -11.357 8.485 2.699 1.00 84.88 301 TRP A N 1
ATOM 2341 C CA . TRP A 1 301 ? -10.477 9.390 1.947 1.00 84.88 301 TRP A CA 1
ATOM 2342 C C . TRP A 1 301 ? -9.204 8.702 1.443 1.00 84.88 301 TRP A C 1
ATOM 2344 O O . TRP A 1 301 ? -8.863 8.832 0.266 1.00 84.88 301 TRP A O 1
ATOM 2354 N N . PHE A 1 302 ? -8.545 7.906 2.292 1.00 91.19 302 PHE A N 1
ATOM 2355 C CA . PHE A 1 302 ? -7.387 7.095 1.914 1.00 91.19 302 PHE A CA 1
ATOM 2356 C C . PHE A 1 302 ? -7.744 6.118 0.790 1.00 91.19 302 PHE A C 1
ATOM 2358 O O . PHE A 1 302 ? -7.022 6.044 -0.206 1.00 91.19 302 PHE A O 1
ATOM 2365 N N . THR A 1 303 ? -8.869 5.404 0.924 1.00 94.50 303 THR A N 1
ATOM 2366 C CA . THR A 1 303 ? -9.362 4.452 -0.087 1.00 94.50 303 THR A CA 1
ATOM 2367 C C . THR A 1 303 ? -9.599 5.148 -1.429 1.00 94.50 303 THR A C 1
ATOM 2369 O O . THR A 1 303 ? -9.094 4.692 -2.455 1.00 94.50 303 THR A O 1
ATOM 2372 N N . PHE A 1 304 ? -10.325 6.272 -1.425 1.00 94.75 304 PHE A N 1
ATOM 2373 C CA . PHE A 1 304 ? -10.634 7.047 -2.627 1.00 94.75 304 PHE A CA 1
ATOM 2374 C C . PHE A 1 304 ? -9.370 7.558 -3.332 1.00 94.75 304 PHE A C 1
ATOM 2376 O O . PHE A 1 304 ? -9.230 7.374 -4.544 1.00 94.75 304 PHE A O 1
ATOM 2383 N N . GLY A 1 305 ? -8.433 8.149 -2.582 1.00 93.00 305 GLY A N 1
ATOM 2384 C CA . GLY A 1 305 ? -7.176 8.658 -3.130 1.00 93.00 305 GLY A CA 1
ATOM 2385 C C . GLY A 1 305 ? -6.335 7.554 -3.773 1.00 93.00 305 GLY A C 1
ATOM 2386 O O . GLY A 1 305 ? -5.979 7.655 -4.946 1.00 93.00 305 GLY A O 1
ATOM 2387 N N . HIS A 1 306 ? -6.074 6.463 -3.047 1.00 97.81 306 HIS A N 1
ATOM 2388 C CA . HIS A 1 306 ? -5.223 5.377 -3.544 1.00 97.81 306 HIS A CA 1
ATOM 2389 C C . HIS A 1 306 ? -5.845 4.628 -4.728 1.00 97.81 306 HIS A C 1
ATOM 2391 O O . HIS A 1 306 ? -5.135 4.355 -5.693 1.00 97.81 306 HIS A O 1
ATOM 2397 N N . ALA A 1 307 ? -7.157 4.367 -4.720 1.00 97.00 307 ALA A N 1
ATOM 2398 C CA . ALA A 1 307 ? -7.839 3.760 -5.865 1.00 97.00 307 ALA A CA 1
ATOM 2399 C C . ALA A 1 307 ? -7.796 4.662 -7.116 1.00 97.00 307 ALA A C 1
ATOM 2401 O O . ALA A 1 307 ? -7.577 4.174 -8.226 1.00 97.00 307 ALA A O 1
ATOM 2402 N N . SER A 1 308 ? -7.943 5.981 -6.938 1.00 97.69 308 SER A N 1
ATOM 2403 C CA . SER A 1 308 ? -7.872 6.955 -8.035 1.00 97.69 308 SER A CA 1
ATOM 2404 C C . SER A 1 308 ? -6.458 7.057 -8.617 1.00 97.69 308 SER A C 1
ATOM 2406 O O . SER A 1 308 ? -6.282 6.976 -9.834 1.00 97.69 308 SER A O 1
ATOM 2408 N N . PHE A 1 309 ? -5.430 7.166 -7.767 1.00 96.12 309 PHE A N 1
ATOM 2409 C CA . PHE A 1 309 ? -4.036 7.201 -8.220 1.00 96.12 309 PHE A CA 1
ATOM 2410 C C . PHE A 1 309 ? -3.588 5.876 -8.848 1.00 96.12 309 PHE A C 1
ATOM 2412 O O . PHE A 1 309 ? -2.863 5.905 -9.839 1.00 96.12 309 PHE A O 1
ATOM 2419 N N . ALA A 1 310 ? -4.057 4.726 -8.354 1.00 97.75 310 ALA A N 1
ATOM 2420 C CA . ALA A 1 310 ? -3.782 3.430 -8.971 1.00 97.75 310 ALA A CA 1
ATOM 2421 C C . ALA A 1 310 ? -4.312 3.357 -10.417 1.00 97.75 310 ALA A C 1
ATOM 2423 O O . ALA A 1 310 ? -3.590 2.936 -11.322 1.00 97.75 310 ALA A O 1
ATOM 2424 N N . LEU A 1 311 ? -5.534 3.843 -10.664 1.00 97.62 311 LEU A N 1
ATOM 2425 C CA . LEU A 1 311 ? -6.104 3.893 -12.013 1.00 97.62 311 LEU A CA 1
ATOM 2426 C C . LEU A 1 311 ? -5.339 4.858 -12.940 1.00 97.62 311 LEU A C 1
ATOM 2428 O O . LEU A 1 311 ? -5.114 4.535 -14.104 1.00 97.62 311 LEU A O 1
ATOM 2432 N N . LEU A 1 312 ? -4.881 6.009 -12.436 1.00 97.25 312 LEU A N 1
ATOM 2433 C CA . LEU A 1 312 ? -4.038 6.936 -13.208 1.00 97.25 312 LEU A CA 1
ATOM 2434 C C . LEU A 1 312 ? -2.654 6.338 -13.521 1.00 97.25 312 LEU A C 1
ATOM 2436 O O . LEU A 1 312 ? -2.170 6.438 -14.650 1.00 97.25 312 LEU A O 1
ATOM 2440 N N . PHE A 1 313 ? -2.031 5.660 -12.555 1.00 97.75 313 PHE A N 1
ATOM 2441 C CA . PHE A 1 313 ? -0.757 4.972 -12.754 1.00 97.75 313 PHE A CA 1
ATOM 2442 C C . PHE A 1 313 ? -0.870 3.779 -13.715 1.00 97.75 313 PHE A C 1
ATOM 2444 O O . PHE A 1 313 ? 0.075 3.536 -14.461 1.00 97.75 313 PHE A O 1
ATOM 2451 N N . PHE A 1 314 ? -2.014 3.091 -13.801 1.00 97.94 314 PHE A N 1
ATOM 2452 C CA . PHE A 1 314 ? -2.244 2.094 -14.854 1.00 97.94 314 PHE A CA 1
ATOM 2453 C C . PHE A 1 314 ? -2.062 2.693 -16.262 1.00 97.94 314 PHE A C 1
ATOM 2455 O O . PHE A 1 314 ? -1.308 2.141 -17.066 1.00 97.94 314 PHE A O 1
ATOM 2462 N N . PHE A 1 315 ? -2.646 3.864 -16.549 1.00 98.12 315 PHE A N 1
ATOM 2463 C CA . PHE A 1 315 ? -2.420 4.550 -17.830 1.00 98.12 315 PHE A CA 1
ATOM 2464 C C . PHE A 1 315 ? -0.952 4.964 -18.022 1.00 98.12 315 PHE A C 1
ATOM 2466 O O . PHE A 1 315 ? -0.410 4.794 -19.114 1.00 98.12 315 PHE A O 1
ATOM 2473 N N . GLY A 1 316 ? -0.278 5.429 -16.963 1.00 97.94 316 GLY A N 1
ATOM 2474 C CA . GLY A 1 316 ? 1.158 5.737 -16.992 1.00 97.94 316 GLY A CA 1
ATOM 2475 C C . GLY A 1 316 ? 2.041 4.524 -17.323 1.00 97.94 316 GLY A C 1
ATOM 2476 O O . GLY A 1 316 ? 2.979 4.636 -18.114 1.00 97.94 316 GLY A O 1
ATOM 2477 N N . HIS A 1 317 ? 1.717 3.346 -16.779 1.00 98.44 317 HIS A N 1
ATOM 2478 C CA . HIS A 1 317 ? 2.396 2.090 -17.099 1.00 98.44 317 HIS A CA 1
ATOM 2479 C C . HIS A 1 317 ? 2.250 1.734 -18.586 1.00 98.44 317 HIS A C 1
ATOM 2481 O O . HIS A 1 317 ? 3.263 1.476 -19.244 1.00 98.44 317 HIS A O 1
ATOM 2487 N N . ILE A 1 318 ? 1.018 1.767 -19.113 1.00 98.44 318 ILE A N 1
ATOM 2488 C CA . ILE A 1 318 ? 0.715 1.470 -20.522 1.00 98.44 318 ILE A CA 1
ATOM 2489 C C . ILE A 1 318 ? 1.438 2.452 -21.455 1.00 98.44 318 ILE A C 1
ATOM 2491 O O . ILE A 1 318 ? 2.086 2.022 -22.409 1.00 98.44 318 ILE A O 1
ATOM 2495 N N . TRP A 1 319 ? 1.402 3.753 -21.145 1.00 98.56 319 TRP A N 1
ATOM 2496 C CA . TRP A 1 319 ? 2.094 4.802 -21.900 1.00 98.56 319 TRP A CA 1
ATOM 2497 C C . TRP A 1 319 ? 3.608 4.561 -21.986 1.00 98.56 319 TRP A C 1
ATOM 2499 O O . TRP A 1 319 ? 4.157 4.436 -23.083 1.00 98.56 319 TRP A O 1
ATOM 2509 N N . HIS A 1 320 ? 4.291 4.425 -20.844 1.00 98.56 320 HIS A N 1
ATOM 2510 C CA . HIS A 1 320 ? 5.741 4.200 -20.826 1.00 98.56 320 HIS A CA 1
ATOM 2511 C C . HIS A 1 320 ? 6.134 2.808 -21.345 1.00 98.56 320 HIS A C 1
ATOM 2513 O O . HIS A 1 320 ? 7.234 2.638 -21.871 1.00 98.56 320 HIS A O 1
ATOM 2519 N N . GLY A 1 321 ? 5.245 1.814 -21.249 1.00 98.12 321 GLY A N 1
ATOM 2520 C CA . GLY A 1 321 ? 5.441 0.482 -21.823 1.00 98.12 321 GLY A CA 1
ATOM 2521 C C . GLY A 1 321 ? 5.430 0.523 -23.349 1.00 98.12 321 GLY A C 1
ATOM 2522 O O . GLY A 1 321 ? 6.391 0.092 -23.989 1.00 98.12 321 GLY A O 1
ATOM 2523 N N . ALA A 1 322 ? 4.399 1.137 -23.937 1.00 98.38 322 ALA A N 1
ATOM 2524 C CA . ALA A 1 322 ? 4.322 1.373 -25.375 1.00 98.38 322 ALA A CA 1
ATOM 2525 C C . ALA A 1 322 ? 5.525 2.193 -25.870 1.00 98.38 322 ALA A C 1
ATOM 2527 O O . ALA A 1 322 ? 6.215 1.774 -26.799 1.00 98.38 322 ALA A O 1
ATOM 2528 N N . ARG A 1 323 ? 5.851 3.306 -25.200 1.00 98.12 323 ARG A N 1
ATOM 2529 C CA . ARG A 1 323 ? 6.979 4.172 -25.574 1.00 98.12 323 ARG A CA 1
ATOM 2530 C C . ARG A 1 323 ? 8.351 3.497 -25.425 1.00 98.12 323 ARG A C 1
ATOM 2532 O O . ARG A 1 323 ? 9.273 3.809 -26.174 1.00 98.12 323 ARG A O 1
ATOM 2539 N N . THR A 1 324 ? 8.487 2.535 -24.512 1.00 97.88 324 THR A N 1
ATOM 2540 C CA . THR A 1 324 ? 9.687 1.691 -24.385 1.00 97.88 324 THR A CA 1
ATOM 2541 C C . THR A 1 324 ? 9.829 0.714 -25.548 1.00 97.88 324 THR A C 1
ATOM 2543 O O . THR A 1 324 ? 10.932 0.544 -26.075 1.00 97.88 324 THR A O 1
ATOM 2546 N N . LEU A 1 325 ? 8.737 0.046 -25.929 1.00 97.94 325 LEU A N 1
ATOM 2547 C CA . LEU A 1 325 ? 8.752 -1.014 -26.938 1.00 97.94 325 LEU A CA 1
ATOM 2548 C C . LEU A 1 325 ? 8.820 -0.461 -28.364 1.00 97.94 325 LEU A C 1
ATOM 2550 O O . LEU A 1 325 ? 9.612 -0.979 -29.149 1.00 97.94 325 LEU A O 1
ATOM 2554 N N . PHE A 1 326 ? 8.065 0.601 -28.653 1.00 97.62 326 PHE A N 1
ATOM 2555 C CA . PHE A 1 326 ? 7.938 1.269 -29.956 1.00 97.62 326 PHE A CA 1
ATOM 2556 C C . PHE A 1 326 ? 8.790 2.550 -30.057 1.00 97.62 326 PHE A C 1
ATOM 2558 O O . PHE A 1 326 ? 8.444 3.496 -30.764 1.00 97.62 326 PHE A O 1
ATOM 2565 N N . ARG A 1 327 ? 9.911 2.612 -29.321 1.00 97.44 327 ARG A N 1
ATOM 2566 C CA . ARG A 1 327 ? 10.834 3.767 -29.297 1.00 97.44 327 ARG A CA 1
ATOM 2567 C C . ARG A 1 327 ? 11.405 4.107 -30.680 1.00 97.44 327 ARG A C 1
ATOM 2569 O O . ARG A 1 327 ? 11.775 5.250 -30.923 1.00 97.44 327 ARG A O 1
ATOM 2576 N N . ASP A 1 328 ? 11.512 3.102 -31.541 1.00 96.19 328 ASP A N 1
ATOM 2577 C CA . ASP A 1 328 ? 11.979 3.173 -32.926 1.00 96.19 328 ASP A CA 1
ATOM 2578 C C . ASP A 1 328 ? 11.012 3.964 -33.824 1.00 96.19 328 ASP A C 1
ATOM 2580 O O . ASP A 1 328 ? 11.468 4.798 -34.598 1.00 96.19 328 ASP A O 1
ATOM 2584 N N . VAL A 1 329 ? 9.697 3.777 -33.660 1.00 96.00 329 VAL A N 1
ATOM 2585 C CA . VAL A 1 329 ? 8.647 4.448 -34.461 1.00 96.00 329 VAL A CA 1
ATOM 2586 C C . VAL A 1 329 ? 7.968 5.629 -33.747 1.00 96.00 329 VAL A C 1
ATOM 2588 O O . VAL A 1 329 ? 6.952 6.151 -34.200 1.00 96.00 329 VAL A O 1
ATOM 2591 N N . PHE A 1 330 ? 8.517 6.091 -32.617 1.00 96.69 330 PHE A N 1
ATOM 2592 C CA . PHE A 1 330 ? 7.909 7.158 -31.802 1.00 96.69 330 PHE A CA 1
ATOM 2593 C C . PHE A 1 330 ? 7.824 8.523 -32.518 1.00 96.69 330 PHE A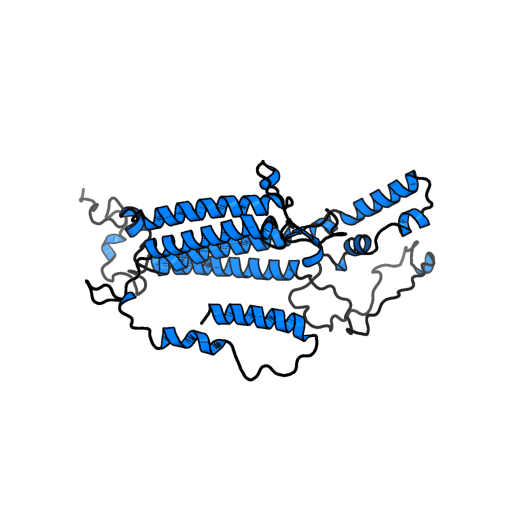 C 1
ATOM 2595 O O . PHE A 1 330 ? 7.007 9.360 -32.145 1.00 96.69 330 PHE A O 1
ATOM 2602 N N . ALA A 1 331 ? 8.656 8.754 -33.539 1.00 96.50 331 ALA A N 1
ATOM 2603 C CA . ALA A 1 331 ? 8.648 9.972 -34.357 1.00 96.50 331 ALA A CA 1
ATOM 2604 C C . ALA A 1 331 ? 7.858 9.828 -35.677 1.00 96.50 331 ALA A C 1
ATOM 2606 O O . ALA A 1 331 ? 7.800 10.778 -36.455 1.00 96.50 331 ALA A O 1
ATOM 2607 N N . GLY A 1 332 ? 7.275 8.654 -35.937 1.00 94.75 332 GLY A N 1
ATOM 2608 C CA . GLY A 1 332 ? 6.682 8.273 -37.218 1.00 94.75 332 GLY A CA 1
ATOM 2609 C C . GLY A 1 332 ? 7.085 6.853 -37.623 1.00 94.75 332 GLY A C 1
ATOM 2610 O O . GLY A 1 332 ? 8.028 6.282 -37.073 1.00 94.75 332 GLY A O 1
ATOM 2611 N N . ILE A 1 333 ? 6.360 6.281 -38.584 1.00 94.88 333 ILE A N 1
ATOM 2612 C CA . ILE A 1 333 ? 6.754 5.031 -39.246 1.00 94.88 333 ILE A CA 1
ATOM 2613 C C . ILE A 1 333 ? 7.824 5.294 -40.315 1.00 94.88 333 ILE A C 1
ATOM 2615 O O . ILE A 1 333 ? 8.055 6.437 -40.707 1.00 94.88 333 ILE A O 1
ATOM 2619 N N . ASP A 1 334 ? 8.453 4.222 -40.791 1.00 91.38 334 ASP A N 1
ATOM 2620 C CA . ASP A 1 334 ? 9.303 4.249 -41.982 1.00 91.38 334 ASP A CA 1
ATOM 2621 C C . ASP A 1 334 ? 8.481 4.717 -43.209 1.00 91.38 334 ASP A C 1
ATOM 2623 O O . ASP A 1 334 ? 7.411 4.144 -43.446 1.00 91.38 334 ASP A O 1
ATOM 2627 N N . PRO A 1 335 ? 8.915 5.745 -43.966 1.00 88.56 335 PRO A N 1
ATOM 2628 C CA . PRO A 1 335 ? 8.237 6.170 -45.191 1.00 88.56 335 PRO A CA 1
ATOM 2629 C C . PRO A 1 335 ? 8.161 5.086 -46.275 1.00 88.56 335 PRO A C 1
ATOM 2631 O O . PRO A 1 335 ? 7.207 5.093 -47.046 1.00 88.56 335 PRO A O 1
ATOM 2634 N N . ASP A 1 336 ? 9.113 4.146 -46.313 1.00 86.69 336 ASP A N 1
ATOM 2635 C CA . ASP A 1 336 ? 9.251 3.146 -47.385 1.00 86.69 336 ASP A CA 1
ATOM 2636 C C . ASP A 1 336 ? 8.628 1.774 -47.008 1.00 86.69 336 ASP A C 1
ATOM 2638 O O . ASP A 1 336 ? 9.029 0.713 -47.500 1.00 86.69 336 ASP A O 1
ATOM 2642 N N . LEU A 1 337 ? 7.651 1.760 -46.090 1.00 85.88 337 LEU A N 1
ATOM 2643 C CA . LEU A 1 337 ? 7.123 0.540 -45.453 1.00 85.88 337 LEU A CA 1
ATOM 2644 C C . LEU A 1 337 ? 6.223 -0.335 -46.357 1.00 85.88 337 LEU A C 1
ATOM 2646 O O . LEU A 1 337 ? 6.035 -1.519 -46.055 1.00 85.88 337 LEU A O 1
ATOM 2650 N N . ASP A 1 338 ? 5.674 0.229 -47.437 1.00 76.12 338 ASP A N 1
ATOM 2651 C CA . ASP A 1 338 ? 4.513 -0.256 -48.212 1.00 76.12 338 ASP A CA 1
ATOM 2652 C C . ASP A 1 338 ? 4.416 -1.778 -48.398 1.00 76.12 338 ASP A C 1
ATOM 2654 O O . ASP A 1 338 ? 3.424 -2.403 -48.017 1.00 76.12 338 ASP A O 1
ATOM 2658 N N . ALA A 1 339 ? 5.460 -2.412 -48.940 1.00 76.19 339 ALA A N 1
ATOM 2659 C CA . ALA A 1 339 ? 5.413 -3.834 -49.284 1.00 76.19 339 ALA A CA 1
ATOM 2660 C C . ALA A 1 339 ? 5.171 -4.754 -48.069 1.00 76.19 339 ALA A C 1
ATOM 2662 O O . ALA A 1 339 ? 4.678 -5.867 -48.234 1.00 76.19 339 ALA A O 1
ATOM 2663 N N . GLN A 1 340 ? 5.513 -4.324 -46.846 1.00 83.88 340 GLN A N 1
ATOM 2664 C CA . GLN A 1 340 ? 5.394 -5.147 -45.633 1.00 83.88 340 GLN A CA 1
ATOM 2665 C C . GLN A 1 340 ? 3.966 -5.237 -45.074 1.00 83.88 340 GLN A C 1
ATOM 2667 O O . GLN A 1 340 ? 3.708 -6.107 -44.237 1.00 83.88 340 GLN A O 1
ATOM 2672 N N . VAL A 1 341 ? 3.044 -4.379 -45.529 1.00 90.56 341 VAL A N 1
ATOM 2673 C CA . VAL A 1 341 ? 1.637 -4.365 -45.084 1.00 90.56 341 VAL A CA 1
ATOM 2674 C C . VAL A 1 341 ? 0.661 -4.987 -46.094 1.00 90.56 341 VAL A C 1
ATOM 2676 O O . VAL A 1 341 ? -0.528 -5.109 -45.802 1.00 90.56 341 VAL A O 1
ATOM 2679 N N . GLU A 1 342 ? 1.143 -5.442 -47.255 1.00 89.62 342 GLU A N 1
ATOM 2680 C CA . GLU A 1 342 ? 0.316 -6.099 -48.273 1.00 89.62 342 GLU A CA 1
ATOM 2681 C C . GLU A 1 342 ? -0.205 -7.482 -47.833 1.00 89.62 342 GLU A C 1
ATOM 2683 O O . GLU A 1 342 ? 0.529 -8.340 -47.325 1.00 89.62 342 GLU A O 1
ATOM 2688 N N . PHE A 1 343 ? -1.490 -7.743 -48.098 1.00 91.06 343 PHE A N 1
ATOM 2689 C CA . PHE A 1 343 ? -2.143 -9.009 -47.764 1.00 91.06 343 PHE A CA 1
ATOM 2690 C C . PHE A 1 343 ? -1.502 -10.197 -48.496 1.00 91.06 343 PHE A C 1
ATOM 2692 O O . PHE A 1 343 ? -1.708 -10.416 -49.685 1.00 91.06 343 PHE A O 1
ATOM 2699 N N . GLY A 1 344 ? -0.773 -11.025 -47.745 1.00 89.88 344 GLY A N 1
ATOM 2700 C CA . GLY A 1 344 ? -0.221 -12.285 -48.241 1.00 89.88 344 GLY A CA 1
ATOM 2701 C C . GLY A 1 344 ? 1.127 -12.183 -48.959 1.00 89.88 344 GLY A C 1
ATOM 2702 O O . GLY A 1 344 ? 1.609 -13.215 -49.416 1.00 89.88 344 GLY A O 1
ATOM 2703 N N . ALA A 1 345 ? 1.783 -11.017 -49.002 1.00 89.62 345 ALA A N 1
ATOM 2704 C CA . ALA A 1 345 ? 3.125 -10.879 -49.590 1.00 89.62 345 ALA A CA 1
ATOM 2705 C C . ALA A 1 345 ? 4.194 -11.761 -48.897 1.00 89.62 345 ALA A C 1
ATOM 2707 O O . ALA A 1 345 ? 5.173 -12.188 -49.517 1.00 89.62 345 ALA A O 1
ATOM 2708 N N . PHE A 1 346 ? 3.978 -12.100 -47.622 1.00 92.06 346 PHE A N 1
ATOM 2709 C CA . PHE A 1 346 ? 4.864 -12.925 -46.796 1.00 92.06 346 PHE A CA 1
ATOM 2710 C C . PHE A 1 346 ? 4.137 -14.165 -46.245 1.00 92.06 346 PHE A C 1
ATOM 2712 O O . PHE A 1 346 ? 2.903 -14.256 -46.237 1.00 92.06 346 PHE A O 1
ATOM 2719 N N . GLN A 1 347 ? 4.902 -15.161 -45.797 1.00 93.19 347 GLN A N 1
ATOM 2720 C CA . GLN A 1 347 ? 4.379 -16.297 -45.027 1.00 93.19 347 GLN A CA 1
ATOM 2721 C C . GLN A 1 347 ? 4.178 -15.923 -43.548 1.00 93.19 347 GLN A C 1
ATOM 2723 O O . GLN A 1 347 ? 3.333 -16.511 -42.878 1.00 93.19 347 GLN A O 1
ATOM 2728 N N . LYS A 1 348 ? 4.918 -14.921 -43.052 1.00 93.69 348 LYS A N 1
ATOM 2729 C CA . LYS A 1 348 ? 4.867 -14.408 -41.679 1.00 93.69 348 LYS A CA 1
ATOM 2730 C C . LYS A 1 348 ? 4.918 -12.875 -41.689 1.00 93.69 348 LYS A C 1
ATOM 2732 O O . LYS A 1 348 ? 5.768 -12.282 -42.348 1.00 93.69 348 LYS A O 1
ATOM 2737 N N . LEU A 1 349 ? 4.006 -12.235 -40.955 1.00 92.81 349 LEU A N 1
ATOM 2738 C CA . LEU A 1 349 ? 3.928 -10.771 -40.858 1.00 92.81 349 LEU A CA 1
ATOM 2739 C C . LEU A 1 349 ? 5.197 -10.195 -40.208 1.00 92.81 349 LEU A C 1
ATOM 2741 O O . LEU A 1 349 ? 5.707 -10.757 -39.238 1.00 92.81 349 LEU A O 1
ATOM 2745 N N . GLY A 1 350 ? 5.681 -9.066 -40.737 1.00 88.62 350 GLY A N 1
ATOM 2746 C CA . GLY A 1 350 ? 6.865 -8.366 -40.226 1.00 88.62 350 GLY A CA 1
ATOM 2747 C C . GLY A 1 350 ? 8.186 -9.134 -40.373 1.00 88.62 350 GLY A C 1
ATOM 2748 O O . GLY A 1 350 ? 9.142 -8.828 -39.664 1.00 88.62 350 GLY A O 1
ATOM 2749 N N . ASP A 1 351 ? 8.250 -10.148 -41.246 1.00 92.62 351 ASP A N 1
ATOM 2750 C CA . ASP A 1 351 ? 9.460 -10.942 -41.476 1.00 92.62 351 ASP A CA 1
ATOM 2751 C C . ASP A 1 351 ? 9.815 -11.024 -42.974 1.00 92.62 351 ASP A C 1
ATOM 2753 O O . ASP A 1 351 ? 9.388 -11.960 -43.668 1.00 92.62 351 ASP A O 1
ATOM 2757 N N . PRO A 1 352 ? 10.622 -10.068 -43.484 1.00 89.44 352 PRO A N 1
ATOM 2758 C CA . PRO A 1 352 ? 11.020 -10.012 -44.888 1.00 89.44 352 PRO A CA 1
ATOM 2759 C C . PRO A 1 352 ? 11.725 -11.268 -45.415 1.00 89.44 352 PRO A C 1
ATOM 2761 O O . PRO A 1 352 ? 11.706 -11.516 -46.620 1.00 89.44 352 PRO A O 1
ATOM 2764 N N . THR A 1 353 ? 12.303 -12.096 -44.534 1.00 94.31 353 THR A N 1
ATOM 2765 C CA . THR A 1 353 ? 12.951 -13.361 -44.927 1.00 94.31 353 THR A CA 1
ATOM 2766 C C . THR A 1 353 ? 11.953 -14.418 -45.410 1.00 94.31 353 THR A C 1
ATOM 2768 O O . THR A 1 353 ? 12.343 -15.399 -46.035 1.00 94.31 353 THR A O 1
ATOM 2771 N N . THR A 1 354 ? 10.656 -14.202 -45.165 1.00 93.19 354 THR A N 1
ATOM 2772 C CA . THR A 1 354 ? 9.573 -15.152 -45.453 1.00 93.19 354 THR A CA 1
ATOM 2773 C C . THR A 1 354 ? 8.718 -14.761 -46.665 1.00 93.19 354 THR A C 1
ATOM 2775 O O . THR A 1 354 ? 7.555 -15.162 -46.758 1.00 93.19 354 THR A O 1
ATOM 2778 N N . LYS A 1 355 ? 9.251 -13.947 -47.591 1.00 91.38 355 LYS A N 1
ATOM 2779 C CA . LYS A 1 355 ? 8.510 -13.494 -48.783 1.00 91.38 355 LYS A CA 1
ATOM 2780 C C . LYS A 1 355 ? 7.984 -14.691 -49.579 1.00 91.38 355 LYS A C 1
ATOM 2782 O O . LYS A 1 355 ? 8.722 -15.645 -49.827 1.00 91.38 355 LYS A O 1
ATOM 2787 N N . ARG A 1 356 ? 6.711 -14.653 -49.987 1.00 87.81 356 ARG A N 1
ATOM 2788 C CA . ARG A 1 356 ? 6.156 -15.715 -50.835 1.00 87.81 356 ARG A CA 1
ATOM 2789 C C . ARG A 1 356 ? 6.814 -15.661 -52.211 1.00 87.81 356 ARG A C 1
ATOM 2791 O O . ARG A 1 356 ? 6.954 -14.591 -52.799 1.00 87.81 356 ARG A O 1
ATOM 2798 N N . GLN A 1 357 ? 7.205 -16.825 -52.719 1.00 79.88 357 GLN A N 1
ATOM 2799 C CA . GLN A 1 357 ? 7.522 -16.980 -54.134 1.00 79.88 357 GLN A CA 1
ATOM 2800 C C . GLN A 1 357 ? 6.215 -16.904 -54.937 1.00 79.88 357 GLN A C 1
ATOM 2802 O O . GLN A 1 357 ? 5.157 -17.283 -54.426 1.00 79.88 357 GLN A O 1
ATOM 2807 N N . ALA A 1 358 ? 6.284 -16.385 -56.163 1.00 67.56 358 ALA A N 1
ATOM 2808 C CA . ALA A 1 358 ? 5.161 -16.460 -57.092 1.00 67.56 358 ALA A CA 1
ATOM 2809 C C . ALA A 1 358 ? 4.879 -17.930 -57.452 1.00 67.56 358 ALA A C 1
ATOM 2811 O O . ALA A 1 358 ? 5.806 -18.744 -57.475 1.00 67.56 358 ALA A O 1
ATOM 2812 N N . ALA A 1 359 ? 3.605 -18.240 -57.693 1.00 59.53 359 ALA A N 1
ATOM 2813 C CA . ALA A 1 359 ? 3.140 -19.538 -58.180 1.00 59.53 359 ALA A CA 1
ATOM 2814 C C . ALA A 1 359 ? 3.105 -19.566 -59.716 1.00 59.53 359 ALA A C 1
ATOM 2816 O O . ALA A 1 359 ? 2.864 -18.483 -60.298 1.00 59.53 359 ALA A O 1
#

InterPro domains:
  IPR000932 Photosystem antenna protein-like [PF00421] (35-251)
  IPR000932 Photosystem antenna protein-like [PF00421] (284-351)
  IPR036001 Photosystem antenna protein-like superfamily [SSF161077] (1-339)

Organism: Solanum bulbocastanum (NCBI:txid147425)

Foldseek 3Di:
DVVLVVVVCVVVVVVVVVCVPPDDDDPDDDSPPVPCPCVVVVDDCVQADPVPRDGADPQLLVLLVVLLVLLQVLQCCLVPDQQVVPHQHQWADDPLLPRIDHHGAAADDDPLLPAQARSNVSSVVSNVSSVVSNVVSVVSNVDDDDPCCCVVLVVRDCLSVVLVVLVVLLVVLLVVLVCLAVHGRRNRCNVFNDHLVCQVVVVLVVVLCVQLVVCVVVVHDSVVSNVPDDPSSVVSNDPLRHQVQADDPPPDAPLDDDDDDDPDDPDDPDDCVNVVDDDDDDDDCPVVVHNPGRHGTNSNVSSVVSNVVSVVSVVVSVVSSCCSNCVVQPVHDDPVCPCQPDDQQAPDRPDPVGGDDDD

Sequence (359 aa):
MHTALVAGWAGSMALYELAVFDPSDPVLDPMWRQAIWHWVYWDLEIFCDERTGKPSLDLPKIFGIHLFLSGVACFGFGAFHVTGLYGPGIWVSDPYGLTGKVQPVNPAWGVEGFDPFVPGGIASHHIAAGTLGILAGLFHLSVRPPQRLYKGLRMGNIETVLSSSIAAVFFAAFVVAGTMWYGSATTPIELFGPTRYQWDQGYFQQEIYRRVSAGLAENQSLSEAWSKIPEKLAFYDYIGNNPAKGGLFRADGDGIVRADVPFRRAESKYSVEQVGVTVEFYGDRATLKSDGVFRSSPRGWFTFGHASFALLFFFGHIWHGARTLFRDVFAGIDPDLDAQVEFGAFQKLGDPTTKRQAA

Secondary structure (DSSP, 8-state):
-HHHHHHHHHHHHHHHHHHTS------S--GGGGGSHHHHS---GGGEETTTTEE---HHHHHHHHHHHHHHHHHHIIIIIITSTTS--EEE--TTSSS-EEE--PPP-SGGGG-TT-THHHHHHHHHHHHHHHHHHHHHHH-PPPHHHHHHTTTT-HHHHHHHHHHHHHHHHHHHHHHHHH--TTS-HHHH---HHHHHTTHHHHHHHHHHHHHHHTT--HHHHHTTS-HHHHHHT-GGG-GGG--TTTTSS---------S--TT-SS-HHHHT---------TTTT--S-----HHHHHHHHHHHHHHHHHHHHHHHHHHHHTTTSTT---TT-GGGGSTTSBSSTT-GGGBPPP-

pLDDT: mean 84.48, std 18.23, range [29.31, 98.88]

Radius of gyration: 30.4 Å; chains: 1; bounding box: 90×53×95 Å